Protein AF-A0A431KMW8-F1 (afdb_monomer_lite)

Sequence (217 aa):
MAKVVATHPELAEALDPKALLKQTRTVRDAATDSTGEGGEAQAKKLSEMFVSAREGLVKYQDQLTRSLVAMLNQRIQTVQRRLWTGVAVTLAGLGVAGYLFYGFAMSMGGALRAVGQRIDEVAEGNLTQQFKPRGKDELANILVRTADMRDSLVGTLSQVSRSADQVATVSEQLRQSTDDLAAPTEATSSQLQRTASSMEEMQACRMKECASLGPGP

Secondary structure (DSSP, 8-state):
-HHHHSS-THHHHTT-HHHHHHHHHHHHHHHSS--SS-HHHHHHHHHHHHHHHHHHHHHHHHHHHHHHHHHHHHHHHHHHHHHHHHHHHHHHHHHHHHHHHHHHHHHHHHHHHHHHHHHHHHHTT---SPP---SSSHHHHHHHHHHHHHHHHHHHHHHHHHHHHHHHHHHHHHHHHHHHHHHHHHHHHHHHHHHHHHHHHHHHHHHHHHHHTSPP-

Foldseek 3Di:
DVVVCVPDVVVVVVPPVVVVVVLVVVVVVLVVPPDDDDPPVVVVVVVVSVVVVVVVVVVVVVVVVVVVVVVVVVVVVVVVVVVVVVVVVVVVVVVVVVVVVVVVCVVVVVLVVVLVVVVVCVVVVNLVDAQDQDDDDPSSVVSVVVNVVSVVVVVVVVVVVVVVVVVVVVVVVVVVVVVVVVVVVVVVVVVVVVVVVVVVVVVVVVVVVVVVPPDDD

Structure (mmCIF, N/CA/C/O backbone):
data_AF-A0A431KMW8-F1
#
_entry.id   AF-A0A431KMW8-F1
#
loop_
_atom_site.group_PDB
_atom_site.id
_atom_site.type_symbol
_atom_site.label_atom_id
_atom_site.label_alt_id
_atom_site.label_comp_id
_atom_site.label_asym_id
_atom_site.label_entity_id
_atom_site.label_seq_id
_atom_site.pdbx_PDB_ins_code
_atom_site.Cartn_x
_atom_site.Cartn_y
_atom_site.Cartn_z
_atom_site.occupancy
_atom_site.B_iso_or_equiv
_atom_site.auth_seq_id
_atom_site.auth_comp_id
_atom_site.auth_asym_id
_atom_site.auth_atom_id
_atom_site.pdbx_PDB_model_num
ATOM 1 N N . MET A 1 1 ? 33.442 -13.057 -40.602 1.00 40.62 1 MET A N 1
ATOM 2 C CA . MET A 1 1 ? 33.843 -13.120 -42.025 1.00 40.62 1 MET A CA 1
ATOM 3 C C . MET A 1 1 ? 32.843 -13.914 -42.872 1.00 40.62 1 MET A C 1
ATOM 5 O O . MET A 1 1 ? 32.245 -13.320 -43.753 1.00 40.62 1 MET A O 1
ATOM 9 N N . ALA A 1 2 ? 32.553 -15.188 -42.569 1.00 40.97 2 ALA A N 1
ATOM 10 C CA . ALA A 1 2 ? 31.658 -16.033 -43.386 1.00 40.97 2 ALA A CA 1
ATOM 11 C C . ALA A 1 2 ? 30.198 -15.538 -43.520 1.00 40.97 2 ALA A C 1
ATOM 13 O O . ALA A 1 2 ? 29.579 -15.703 -44.563 1.00 40.97 2 ALA A O 1
ATOM 14 N N . LYS A 1 3 ? 29.647 -14.875 -42.493 1.00 46.69 3 LYS A N 1
ATOM 15 C CA . LYS A 1 3 ? 28.250 -14.394 -42.504 1.00 46.69 3 LYS A CA 1
ATOM 16 C C . LYS A 1 3 ? 28.041 -13.065 -43.252 1.00 46.69 3 LYS A C 1
ATOM 18 O O . LYS A 1 3 ? 26.904 -12.682 -43.472 1.00 46.69 3 LYS A O 1
ATOM 23 N N . VAL A 1 4 ? 29.128 -12.373 -43.614 1.00 46.50 4 VAL A N 1
ATOM 24 C CA . VAL A 1 4 ? 29.114 -11.047 -44.271 1.00 46.50 4 VAL A CA 1
ATOM 25 C C . VAL A 1 4 ? 29.194 -11.176 -45.798 1.00 46.50 4 VAL A C 1
ATOM 27 O O . VAL A 1 4 ? 28.580 -10.386 -46.504 1.00 46.50 4 VAL A O 1
ATOM 30 N N . VAL A 1 5 ? 29.866 -12.218 -46.305 1.00 50.72 5 VAL A N 1
ATOM 31 C CA . VAL A 1 5 ? 29.918 -12.558 -47.743 1.00 50.72 5 VAL A CA 1
ATOM 32 C C . VAL A 1 5 ? 28.578 -13.118 -48.243 1.00 50.72 5 VAL A C 1
ATOM 34 O O . VAL A 1 5 ? 28.207 -12.913 -49.390 1.00 50.72 5 VAL A O 1
ATOM 37 N N . ALA A 1 6 ? 27.806 -13.769 -47.368 1.00 52.53 6 ALA A N 1
ATOM 38 C CA . ALA A 1 6 ? 26.522 -14.375 -47.725 1.00 52.53 6 ALA A CA 1
ATOM 39 C C . ALA A 1 6 ? 25.376 -13.363 -47.933 1.00 52.53 6 ALA A C 1
ATOM 41 O O . ALA A 1 6 ? 24.372 -13.703 -48.550 1.00 52.53 6 ALA A O 1
ATOM 42 N N . THR A 1 7 ? 25.491 -12.139 -47.406 1.00 53.03 7 THR A N 1
ATOM 43 C CA . THR A 1 7 ? 24.404 -11.141 -47.424 1.00 53.03 7 THR A CA 1
ATOM 44 C C . THR A 1 7 ? 24.530 -10.082 -48.520 1.00 53.03 7 THR A C 1
ATOM 46 O O . THR A 1 7 ? 23.575 -9.344 -48.739 1.00 53.03 7 THR A O 1
ATOM 49 N N . HIS A 1 8 ? 25.667 -10.001 -49.221 1.00 46.66 8 HIS A N 1
ATOM 50 C CA . HIS A 1 8 ? 25.905 -9.009 -50.275 1.00 46.66 8 HIS A CA 1
ATOM 51 C C . HIS A 1 8 ? 26.691 -9.631 -51.447 1.00 46.66 8 HIS A C 1
ATOM 53 O O . HIS A 1 8 ? 27.921 -9.675 -51.387 1.00 46.66 8 HIS A O 1
ATOM 59 N N . PRO A 1 9 ? 26.018 -10.101 -52.515 1.00 51.66 9 PRO A N 1
ATOM 60 C CA . PRO A 1 9 ? 26.680 -10.722 -53.668 1.00 51.66 9 PRO A CA 1
ATOM 61 C C . PRO A 1 9 ? 27.602 -9.760 -54.443 1.00 51.66 9 PRO A C 1
ATOM 63 O O . PRO A 1 9 ? 28.571 -10.214 -55.041 1.00 51.66 9 PRO A O 1
ATOM 66 N N . GLU A 1 10 ? 27.396 -8.440 -54.347 1.00 47.06 10 GLU A N 1
ATOM 67 C CA . GLU A 1 10 ? 28.291 -7.431 -54.948 1.00 47.06 10 GLU A CA 1
ATOM 68 C C . GLU A 1 10 ? 29.708 -7.427 -54.344 1.00 47.06 10 GLU A C 1
ATOM 70 O O . GLU A 1 10 ? 30.683 -7.125 -55.029 1.00 47.06 10 GLU A O 1
ATOM 75 N N . LEU A 1 11 ? 29.853 -7.807 -53.069 1.00 46.62 11 LEU A N 1
ATOM 76 C CA . LEU A 1 11 ? 31.158 -7.897 -52.404 1.00 46.62 11 LEU A CA 1
ATOM 77 C C . LEU A 1 11 ? 31.896 -9.203 -52.728 1.00 46.62 11 LEU A C 1
ATOM 79 O O . LEU A 1 11 ? 33.099 -9.280 -52.500 1.00 46.62 11 LEU A O 1
ATOM 83 N N . ALA A 1 12 ? 31.205 -10.219 -53.255 1.00 51.25 12 ALA A N 1
ATOM 84 C CA . ALA A 1 12 ? 31.824 -11.462 -53.714 1.00 51.25 12 ALA A CA 1
ATOM 85 C C . ALA A 1 12 ? 32.419 -11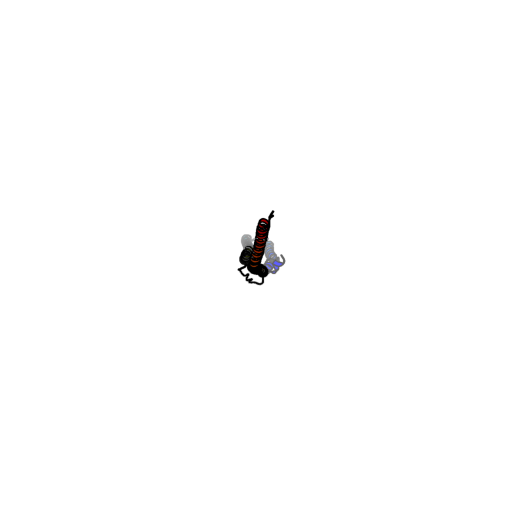.316 -55.126 1.00 51.25 12 ALA A C 1
ATOM 87 O O . ALA A 1 12 ? 33.457 -11.906 -55.412 1.00 51.25 12 ALA A O 1
ATOM 88 N N . GLU A 1 13 ? 31.802 -10.492 -55.977 1.00 47.09 13 GLU A N 1
ATOM 89 C CA . GLU A 1 13 ? 32.264 -10.213 -57.344 1.00 47.09 13 GLU A CA 1
ATOM 90 C C . GLU A 1 13 ? 33.447 -9.229 -57.371 1.00 47.09 13 GLU A C 1
ATOM 92 O O . GLU A 1 13 ? 34.417 -9.425 -58.102 1.00 47.09 13 GLU A O 1
ATOM 97 N N . ALA A 1 14 ? 33.439 -8.225 -56.490 1.00 46.72 14 ALA A N 1
ATOM 98 C CA . ALA A 1 14 ? 34.545 -7.276 -56.336 1.00 46.72 14 ALA A CA 1
ATOM 99 C C . ALA A 1 14 ? 35.801 -7.880 -55.662 1.00 46.72 14 ALA A C 1
ATOM 101 O O . ALA A 1 14 ? 36.883 -7.292 -55.715 1.00 46.72 14 ALA A O 1
ATOM 102 N N . LEU A 1 15 ? 35.672 -9.063 -55.046 1.00 50.66 15 LEU A N 1
ATOM 103 C CA . LEU A 1 15 ? 36.770 -9.852 -54.478 1.00 50.66 15 LEU A CA 1
ATOM 104 C C . LEU A 1 15 ? 37.276 -10.956 -55.429 1.00 50.66 15 LEU A C 1
ATOM 106 O O . LEU A 1 15 ? 37.970 -11.862 -54.970 1.00 50.66 15 LEU A O 1
ATOM 110 N N . ASP A 1 16 ? 36.959 -10.926 -56.730 1.00 50.59 16 ASP A N 1
ATOM 111 C CA . ASP A 1 16 ? 37.483 -11.928 -57.666 1.00 50.59 16 ASP A CA 1
ATOM 112 C C . ASP A 1 16 ? 38.954 -11.613 -58.047 1.00 50.59 16 ASP A C 1
ATOM 114 O O . ASP A 1 16 ? 39.221 -10.638 -58.765 1.00 50.59 16 ASP A O 1
ATOM 118 N N . PRO A 1 17 ? 39.946 -12.433 -57.628 1.00 49.81 17 PRO A N 1
ATOM 119 C CA . PRO A 1 17 ? 41.360 -12.250 -57.978 1.00 49.81 17 PRO A CA 1
ATOM 120 C C . PRO A 1 17 ? 41.628 -12.255 -59.496 1.00 49.81 17 PRO A C 1
ATOM 122 O O . PRO A 1 17 ? 42.711 -11.867 -59.938 1.00 49.81 17 PRO A O 1
ATOM 125 N N . LYS A 1 18 ? 40.651 -12.649 -60.323 1.00 52.09 18 LYS A N 1
ATOM 126 C CA . LYS A 1 18 ? 40.753 -12.651 -61.788 1.00 52.09 18 LYS A CA 1
ATOM 127 C C . LYS A 1 18 ? 40.682 -11.261 -62.426 1.00 52.09 18 LYS A C 1
ATOM 129 O O . LYS A 1 18 ? 41.303 -11.066 -63.472 1.00 52.09 18 LYS A O 1
ATOM 134 N N . ALA A 1 19 ? 39.990 -10.292 -61.821 1.00 53.16 19 ALA A N 1
ATOM 135 C CA . ALA A 1 19 ? 39.889 -8.935 -62.374 1.00 53.16 19 ALA A CA 1
ATOM 136 C C . ALA A 1 19 ? 41.233 -8.187 -62.280 1.00 53.16 19 ALA A C 1
ATOM 138 O O . ALA A 1 19 ? 41.688 -7.581 -63.254 1.00 53.16 19 ALA A O 1
ATOM 139 N N . LEU A 1 20 ? 41.932 -8.348 -61.150 1.00 47.28 20 LEU A N 1
ATOM 140 C CA . LEU A 1 20 ? 43.274 -7.800 -60.925 1.00 47.28 20 LEU A CA 1
ATOM 141 C C . LEU A 1 20 ? 44.332 -8.440 -61.835 1.00 47.28 20 LEU A C 1
ATOM 143 O O . LEU A 1 20 ? 45.232 -7.752 -62.322 1.00 47.28 20 LEU A O 1
ATOM 147 N N . LEU A 1 21 ? 44.200 -9.739 -62.126 1.00 51.03 21 LEU A N 1
ATOM 148 C CA . LEU A 1 21 ? 45.096 -10.454 -63.042 1.00 51.03 21 LEU A CA 1
ATOM 149 C C . LEU A 1 21 ? 44.893 -10.062 -64.514 1.00 51.03 21 LEU A C 1
ATOM 151 O O . LEU A 1 21 ? 45.845 -10.113 -65.293 1.00 51.03 21 LEU A O 1
ATOM 155 N N . LYS A 1 22 ? 43.687 -9.630 -64.908 1.00 56.44 22 LYS A N 1
ATOM 156 C CA . LYS A 1 22 ? 43.414 -9.150 -66.274 1.00 56.44 22 LYS A CA 1
ATOM 157 C C . LYS A 1 22 ? 44.077 -7.796 -66.539 1.00 56.44 22 LYS A C 1
ATOM 159 O O . LYS A 1 22 ? 44.662 -7.605 -67.600 1.00 56.44 22 LYS A O 1
ATOM 164 N N . GLN A 1 23 ? 44.046 -6.901 -65.551 1.00 53.69 23 GLN A N 1
ATOM 165 C CA . GLN A 1 23 ? 44.628 -5.559 -65.650 1.00 53.69 23 GLN A CA 1
ATOM 166 C C . GLN A 1 23 ? 46.165 -5.559 -65.526 1.00 53.69 23 GLN A C 1
ATOM 168 O O . GLN A 1 23 ? 46.830 -4.713 -66.111 1.00 53.69 23 GLN A O 1
ATOM 173 N N . THR A 1 24 ? 46.754 -6.538 -64.828 1.00 52.41 24 THR A N 1
ATOM 174 C CA . THR A 1 24 ? 48.222 -6.716 -64.765 1.00 52.41 24 THR A CA 1
ATOM 175 C C . THR A 1 24 ? 48.809 -7.481 -65.955 1.00 52.41 24 THR A C 1
ATOM 177 O O . THR A 1 24 ? 50.019 -7.403 -66.176 1.00 52.41 24 THR A O 1
ATOM 180 N N . ARG A 1 25 ? 47.995 -8.204 -66.741 1.00 57.78 25 ARG A N 1
ATOM 181 C CA . ARG A 1 25 ? 48.439 -8.851 -67.991 1.00 57.78 25 ARG A CA 1
ATOM 182 C C . ARG A 1 25 ? 48.630 -7.841 -69.117 1.00 57.78 25 ARG A C 1
ATOM 184 O O . ARG A 1 25 ? 49.694 -7.806 -69.712 1.00 57.78 25 ARG A O 1
ATOM 191 N N . THR A 1 26 ? 47.670 -6.943 -69.320 1.00 55.00 26 THR A N 1
ATOM 192 C CA . THR A 1 26 ? 47.744 -5.917 -70.376 1.00 55.00 26 THR A CA 1
ATOM 193 C C . THR A 1 26 ? 48.902 -4.936 -70.186 1.00 55.00 26 THR A C 1
ATOM 195 O O . THR A 1 26 ? 49.509 -4.510 -71.163 1.00 55.00 26 THR A O 1
ATOM 198 N N . VAL A 1 27 ? 49.260 -4.618 -68.938 1.00 53.81 27 VAL A N 1
ATOM 199 C CA . VAL A 1 27 ? 50.429 -3.776 -68.618 1.00 53.81 27 VAL A CA 1
ATOM 200 C C . VAL A 1 27 ? 51.751 -4.515 -68.864 1.00 53.81 27 VAL A C 1
ATOM 202 O O . VAL A 1 27 ? 52.734 -3.900 -69.263 1.00 53.81 27 VAL A O 1
ATOM 205 N N . ARG A 1 28 ? 51.781 -5.839 -68.666 1.00 54.16 28 ARG A N 1
ATOM 206 C CA . ARG A 1 28 ? 52.961 -6.680 -68.916 1.00 54.16 28 ARG A CA 1
ATOM 207 C C . ARG A 1 28 ? 53.200 -6.894 -70.405 1.00 54.16 28 ARG A C 1
ATOM 209 O O . ARG A 1 28 ? 54.331 -6.738 -70.851 1.00 54.16 28 ARG A O 1
ATOM 216 N N . ASP A 1 29 ? 52.139 -7.177 -71.153 1.00 54.16 29 ASP A N 1
ATOM 217 C CA . ASP A 1 29 ? 52.204 -7.428 -72.595 1.00 54.16 29 ASP A CA 1
ATOM 218 C C . ASP A 1 29 ? 52.601 -6.149 -73.361 1.00 54.16 29 ASP A C 1
ATOM 220 O O . ASP A 1 29 ? 53.353 -6.211 -74.326 1.00 54.16 29 ASP A O 1
ATOM 224 N N . ALA A 1 30 ? 52.210 -4.965 -72.868 1.00 52.66 30 ALA A N 1
ATOM 225 C CA . ALA A 1 30 ? 52.673 -3.678 -73.400 1.00 52.66 30 ALA A CA 1
ATOM 226 C C . ALA A 1 30 ? 54.130 -3.333 -73.024 1.00 52.66 30 ALA A C 1
ATOM 228 O O . ALA A 1 30 ? 54.765 -2.535 -73.709 1.00 52.66 30 ALA A O 1
ATOM 229 N N . ALA A 1 31 ? 54.665 -3.919 -71.948 1.00 52.47 31 ALA A N 1
ATOM 230 C CA . ALA A 1 31 ? 56.046 -3.711 -71.508 1.00 52.47 31 ALA A CA 1
ATOM 231 C C . ALA A 1 31 ? 57.043 -4.696 -72.146 1.00 52.47 31 ALA A C 1
ATOM 233 O O . ALA A 1 31 ? 58.246 -4.483 -72.040 1.00 52.47 31 ALA A O 1
ATOM 234 N N . THR A 1 32 ? 56.572 -5.770 -72.798 1.00 50.59 32 THR A N 1
ATOM 235 C CA . THR A 1 32 ? 57.457 -6.763 -73.440 1.00 50.59 32 THR A CA 1
ATOM 236 C C . THR A 1 32 ? 57.751 -6.474 -74.917 1.00 50.59 32 THR A C 1
ATOM 238 O O . THR A 1 32 ? 58.636 -7.110 -75.475 1.00 50.59 32 THR A O 1
ATOM 241 N N . ASP A 1 33 ? 57.078 -5.492 -75.529 1.00 49.97 33 ASP A N 1
ATOM 242 C CA . ASP A 1 33 ? 57.264 -5.093 -76.940 1.00 49.97 33 ASP A CA 1
ATOM 243 C C . ASP A 1 33 ? 58.169 -3.848 -77.105 1.00 49.97 33 ASP A C 1
ATOM 245 O O . ASP A 1 33 ? 58.324 -3.283 -78.185 1.00 49.97 33 ASP A O 1
ATOM 249 N N . SER A 1 34 ? 58.789 -3.374 -76.017 1.00 49.94 34 SER A N 1
ATOM 250 C CA . SER A 1 34 ? 59.627 -2.171 -76.020 1.00 49.94 34 SER A CA 1
ATOM 251 C C . SER A 1 34 ? 61.066 -2.468 -76.452 1.00 49.94 34 SER A C 1
ATOM 253 O O . SER A 1 34 ? 62.005 -2.403 -75.655 1.00 49.94 34 SER A O 1
ATOM 255 N N . THR A 1 35 ? 61.269 -2.780 -77.728 1.00 49.41 35 THR A N 1
ATOM 256 C CA . THR A 1 35 ? 62.583 -2.643 -78.376 1.00 49.41 35 THR A CA 1
ATOM 257 C C . THR A 1 35 ? 62.396 -2.122 -79.803 1.00 49.41 35 THR A C 1
ATOM 259 O O . THR A 1 35 ? 62.557 -2.861 -80.765 1.00 49.41 35 THR A O 1
ATOM 262 N N . GLY A 1 36 ? 62.027 -0.843 -79.954 1.00 42.38 36 GLY A N 1
ATOM 263 C CA . GLY A 1 36 ? 62.016 -0.187 -81.269 1.00 42.38 36 GLY A CA 1
ATOM 264 C C . GLY A 1 36 ? 61.306 1.172 -81.328 1.00 42.38 36 GLY A C 1
ATOM 265 O O . GLY A 1 36 ? 60.105 1.256 -81.126 1.00 42.38 36 GLY A O 1
ATOM 266 N N . GLU A 1 37 ? 62.101 2.211 -81.590 1.00 45.53 37 GLU A N 1
ATOM 267 C CA . GLU A 1 37 ? 61.836 3.605 -82.006 1.00 45.53 37 GLU A CA 1
ATOM 268 C C . GLU A 1 37 ? 60.376 4.079 -82.243 1.00 45.53 37 GLU A C 1
ATOM 270 O O . GLU A 1 37 ? 59.738 3.743 -83.237 1.00 45.53 37 GLU A O 1
ATOM 275 N N . GLY A 1 38 ? 59.888 4.977 -81.365 1.00 46.34 38 GLY A N 1
ATOM 276 C CA . GLY A 1 38 ? 58.580 5.657 -81.490 1.00 46.34 38 GLY A CA 1
ATOM 277 C C . GLY A 1 38 ? 58.148 6.509 -80.275 1.00 46.34 38 GLY A C 1
ATOM 278 O O . GLY A 1 38 ? 56.964 6.572 -79.944 1.00 46.34 38 GLY A O 1
ATOM 279 N N . GLY A 1 39 ? 59.097 7.135 -79.564 1.00 52.31 39 GLY A N 1
ATOM 280 C CA . GLY A 1 39 ? 58.969 7.532 -78.149 1.00 52.31 39 GLY A CA 1
ATOM 281 C C . GLY A 1 39 ? 57.843 8.503 -77.744 1.00 52.31 39 GLY A C 1
ATOM 282 O O . GLY A 1 39 ? 57.266 8.321 -76.676 1.00 52.31 39 GLY A O 1
ATOM 283 N N . GLU A 1 40 ? 57.475 9.508 -78.547 1.00 56.00 40 GLU A N 1
ATOM 284 C CA . GLU A 1 40 ? 56.519 10.548 -78.102 1.00 56.00 40 GLU A CA 1
ATOM 285 C C . GLU A 1 40 ? 55.043 10.139 -78.242 1.00 56.00 40 GLU A C 1
ATOM 287 O O . GLU A 1 40 ? 54.239 10.358 -77.330 1.00 56.00 40 GLU A O 1
ATOM 292 N N . ALA A 1 41 ? 54.671 9.488 -79.350 1.00 58.91 41 ALA A N 1
ATOM 293 C CA . ALA A 1 41 ? 53.300 9.015 -79.565 1.00 58.91 41 ALA A CA 1
ATOM 294 C C . ALA A 1 41 ? 52.941 7.855 -78.616 1.00 58.91 41 ALA A C 1
ATOM 296 O O . ALA A 1 41 ? 51.804 7.740 -78.148 1.00 58.91 41 ALA A O 1
ATOM 297 N N . GLN A 1 42 ? 53.927 7.021 -78.280 1.00 58.44 42 GLN A N 1
ATOM 298 C CA . GLN A 1 42 ? 53.759 5.873 -77.392 1.00 58.44 42 GLN A CA 1
ATOM 299 C C . GLN A 1 42 ? 53.788 6.279 -75.912 1.00 58.44 42 GLN A C 1
ATOM 301 O O . GLN A 1 42 ? 52.987 5.756 -75.138 1.00 58.44 42 GLN A O 1
ATOM 306 N N . ALA A 1 43 ? 54.598 7.278 -75.529 1.00 60.94 43 ALA A N 1
ATOM 307 C CA . ALA A 1 43 ? 54.544 7.885 -74.195 1.00 60.94 43 ALA A CA 1
ATOM 308 C C . ALA A 1 43 ? 53.176 8.527 -73.906 1.00 60.94 43 ALA A C 1
ATOM 310 O O . ALA A 1 43 ? 52.669 8.416 -72.789 1.00 60.94 43 ALA A O 1
ATOM 311 N N . LYS A 1 44 ? 52.541 9.134 -74.918 1.00 69.06 44 LYS A N 1
ATOM 312 C CA . LYS A 1 44 ? 51.192 9.705 -74.803 1.00 69.06 44 LYS A CA 1
ATOM 313 C C . LYS A 1 44 ? 50.106 8.631 -74.648 1.00 69.06 44 LYS A C 1
ATOM 315 O O . LYS A 1 44 ? 49.268 8.727 -73.760 1.00 69.06 44 LYS A O 1
ATOM 320 N N . LYS A 1 45 ? 50.161 7.551 -75.435 1.00 74.88 45 LYS A N 1
ATOM 321 C CA . LYS A 1 45 ? 49.221 6.419 -75.305 1.00 74.88 45 LYS A CA 1
ATOM 322 C C . LYS A 1 45 ? 49.380 5.682 -73.970 1.00 74.88 45 LYS A C 1
ATOM 324 O O . LYS A 1 45 ? 48.398 5.270 -73.357 1.00 74.88 45 LYS A O 1
ATOM 329 N N . LEU A 1 46 ? 50.619 5.518 -73.509 1.00 68.31 46 LEU A N 1
ATOM 330 C CA . LEU A 1 46 ? 50.923 4.888 -72.229 1.00 68.31 46 LEU A CA 1
ATOM 331 C C . LEU A 1 46 ? 50.438 5.756 -71.055 1.00 68.31 46 LEU A C 1
ATOM 333 O O . LEU A 1 46 ? 49.829 5.225 -70.128 1.00 68.31 46 LEU A O 1
ATOM 337 N N . SER A 1 47 ? 50.626 7.080 -71.110 1.00 69.62 47 SER A N 1
ATOM 338 C CA . SER A 1 47 ? 50.119 7.992 -70.077 1.00 69.62 47 SER A CA 1
ATOM 339 C C . SER A 1 47 ? 48.585 8.044 -70.036 1.00 69.62 47 SER A C 1
ATOM 341 O O . SER A 1 47 ? 48.023 8.009 -68.944 1.00 69.62 47 SER A O 1
ATOM 343 N N . GLU A 1 48 ? 47.893 8.005 -71.179 1.00 76.38 48 GLU A N 1
ATOM 344 C CA . GLU A 1 48 ? 46.422 7.909 -71.251 1.00 76.38 48 GLU A CA 1
ATOM 345 C C . GLU A 1 48 ? 45.882 6.595 -70.645 1.00 76.38 48 GLU A C 1
ATOM 347 O O . GLU A 1 48 ? 44.881 6.594 -69.915 1.00 76.38 48 GLU A O 1
ATOM 352 N N . MET A 1 49 ? 46.572 5.468 -70.863 1.00 71.12 49 MET A N 1
ATOM 353 C CA . MET A 1 49 ? 46.237 4.191 -70.214 1.00 71.12 49 MET A CA 1
ATOM 354 C C . MET A 1 49 ? 46.472 4.229 -68.698 1.00 71.12 49 MET A C 1
ATOM 356 O O . MET A 1 49 ? 45.641 3.734 -67.937 1.00 71.12 49 MET A O 1
ATOM 360 N N . PHE A 1 50 ? 47.561 4.847 -68.233 1.00 73.75 50 PHE A N 1
ATOM 361 C CA . PHE A 1 50 ? 47.807 5.019 -66.798 1.00 73.75 50 PHE A CA 1
ATOM 362 C C . PHE A 1 50 ? 46.782 5.949 -66.135 1.00 73.75 50 PHE A C 1
ATOM 364 O O . PHE A 1 50 ? 46.343 5.667 -65.018 1.00 73.75 50 PHE A O 1
ATOM 371 N N . VAL A 1 51 ? 46.366 7.026 -66.808 1.00 80.25 51 VAL A N 1
ATOM 372 C CA . VAL A 1 51 ? 45.349 7.962 -66.299 1.00 80.25 51 VAL A CA 1
ATOM 373 C C . VAL A 1 51 ? 43.991 7.274 -66.176 1.00 80.25 51 VAL A C 1
ATOM 375 O O . VAL A 1 51 ? 43.400 7.297 -65.098 1.00 80.25 51 VAL A O 1
ATOM 378 N N . SER A 1 52 ? 43.530 6.578 -67.216 1.00 79.00 52 SER A N 1
ATOM 379 C CA . SER A 1 52 ? 42.252 5.848 -67.172 1.00 79.00 52 SER A CA 1
ATOM 380 C C . SER A 1 52 ? 42.258 4.693 -66.158 1.00 79.00 52 SER A C 1
ATOM 382 O O . SER A 1 52 ? 41.275 4.494 -65.440 1.00 79.00 52 SER A O 1
ATOM 384 N N . ALA A 1 53 ? 43.380 3.976 -66.012 1.00 76.50 53 ALA A N 1
ATOM 385 C CA . ALA A 1 53 ? 43.547 2.956 -64.975 1.00 76.50 53 ALA A CA 1
ATOM 386 C C . ALA A 1 53 ? 43.512 3.550 -63.552 1.00 76.50 53 ALA A C 1
ATOM 388 O O . ALA A 1 53 ? 42.877 2.982 -62.660 1.00 76.50 53 ALA A O 1
ATOM 389 N N . ARG A 1 54 ? 44.152 4.709 -63.335 1.00 73.31 54 ARG A N 1
ATOM 390 C CA . ARG A 1 54 ? 44.132 5.430 -62.053 1.00 73.31 54 ARG A CA 1
ATOM 391 C C . ARG A 1 54 ? 42.737 5.953 -61.720 1.00 73.31 54 ARG A C 1
ATOM 393 O O . ARG A 1 54 ? 42.303 5.816 -60.580 1.00 73.31 54 ARG A O 1
ATOM 400 N N . GLU A 1 55 ? 42.021 6.514 -62.688 1.00 80.38 55 GLU A N 1
ATOM 401 C CA . GLU A 1 55 ? 40.638 6.965 -62.498 1.00 80.38 55 GLU A CA 1
ATOM 402 C C . GLU A 1 55 ? 39.700 5.812 -62.129 1.00 80.38 55 GLU A C 1
ATOM 404 O O . GLU A 1 55 ? 38.847 5.976 -61.255 1.00 80.38 55 GLU A O 1
ATOM 409 N N . GLY A 1 56 ? 39.880 4.634 -62.738 1.00 76.06 56 GLY A N 1
ATOM 410 C CA . GLY A 1 56 ? 39.149 3.420 -62.366 1.00 76.06 56 GLY A CA 1
ATOM 411 C C . GLY A 1 56 ? 39.386 3.014 -60.907 1.00 76.06 56 GLY A C 1
ATOM 412 O O . GLY A 1 56 ? 38.429 2.764 -60.175 1.00 76.06 56 GLY A O 1
ATOM 413 N N . LEU A 1 57 ? 40.647 3.030 -60.457 1.00 77.31 57 LEU A N 1
ATOM 414 C CA . LEU A 1 57 ? 41.018 2.737 -59.065 1.00 77.31 57 LEU A CA 1
ATOM 415 C C . LEU A 1 57 ? 40.455 3.764 -58.072 1.00 77.31 57 LEU A C 1
ATOM 417 O O . LEU A 1 57 ? 39.953 3.378 -57.018 1.00 77.31 57 LEU A O 1
ATOM 421 N N . VAL A 1 58 ? 40.482 5.056 -58.412 1.00 82.12 58 VAL A N 1
ATOM 422 C CA . VAL A 1 58 ? 39.918 6.124 -57.567 1.00 82.12 58 VAL A CA 1
ATOM 423 C C . VAL A 1 58 ? 38.399 5.988 -57.451 1.00 82.12 58 VAL A C 1
ATOM 425 O O . VAL A 1 58 ? 37.869 6.071 -56.344 1.00 82.12 58 VAL A O 1
ATOM 428 N N . LYS A 1 59 ? 37.691 5.719 -58.557 1.00 78.44 59 LYS A N 1
ATOM 429 C CA . LYS A 1 59 ? 36.237 5.476 -58.538 1.00 78.44 59 LYS A CA 1
ATOM 430 C C . LYS A 1 59 ? 35.879 4.250 -57.694 1.00 78.44 59 LYS A C 1
ATOM 432 O O . LYS A 1 59 ? 34.937 4.313 -56.910 1.00 78.44 59 LYS A O 1
ATOM 437 N N . TYR A 1 60 ? 36.653 3.170 -57.806 1.00 74.75 60 TYR A N 1
ATOM 438 C CA . TYR A 1 60 ? 36.469 1.958 -57.004 1.00 74.75 60 TYR A CA 1
ATOM 439 C C . TYR A 1 60 ? 36.677 2.218 -55.502 1.00 74.75 60 TYR A C 1
ATOM 441 O O . TYR A 1 60 ? 35.861 1.815 -54.672 1.00 74.75 60 TYR A O 1
ATOM 449 N N . GLN A 1 61 ? 37.730 2.957 -55.145 1.00 75.12 61 GLN A N 1
ATOM 450 C CA . GLN A 1 61 ? 38.019 3.329 -53.760 1.00 75.12 61 GLN A CA 1
ATOM 451 C C . GLN A 1 61 ? 36.952 4.271 -53.173 1.00 75.12 61 GLN A C 1
ATOM 453 O O . GLN A 1 61 ? 36.556 4.105 -52.015 1.00 75.12 61 GLN A O 1
ATOM 458 N N . ASP A 1 62 ? 36.439 5.217 -53.966 1.00 83.31 62 ASP A N 1
ATOM 459 C CA . ASP A 1 62 ? 35.349 6.113 -53.561 1.00 83.31 62 ASP A CA 1
ATOM 460 C C . ASP A 1 62 ? 34.032 5.340 -53.367 1.00 83.31 62 ASP A C 1
ATOM 462 O O . ASP A 1 62 ? 33.349 5.513 -52.359 1.00 83.31 62 ASP A O 1
ATOM 466 N N . GLN A 1 63 ? 33.703 4.400 -54.260 1.00 83.81 63 GLN A N 1
ATOM 467 C CA . GLN A 1 63 ? 32.500 3.568 -54.148 1.00 83.81 63 GLN A CA 1
ATOM 468 C C . GLN A 1 63 ? 32.527 2.666 -52.903 1.00 83.81 63 GLN A C 1
ATOM 470 O O . GLN A 1 63 ? 31.533 2.595 -52.172 1.00 83.81 63 GLN A O 1
ATOM 475 N N . LEU A 1 64 ? 33.674 2.047 -52.596 1.00 80.38 64 LEU A N 1
ATOM 476 C CA . LEU A 1 64 ? 33.859 1.299 -51.350 1.00 80.38 64 LEU A CA 1
ATOM 477 C C . LEU A 1 64 ? 33.661 2.210 -50.136 1.00 80.38 64 LEU A C 1
ATOM 479 O O . LEU A 1 64 ? 32.859 1.894 -49.257 1.00 80.38 64 LEU A O 1
ATOM 483 N N . THR A 1 65 ? 34.309 3.374 -50.120 1.00 78.81 65 THR A N 1
ATOM 484 C CA . THR A 1 65 ? 34.214 4.324 -49.002 1.00 78.81 65 THR A CA 1
ATOM 485 C C . THR A 1 65 ? 32.771 4.784 -48.781 1.00 78.81 65 THR A C 1
ATOM 487 O O . THR A 1 65 ? 32.276 4.744 -47.653 1.00 78.81 65 THR A O 1
ATOM 490 N N . ARG A 1 66 ? 32.046 5.128 -49.853 1.00 83.75 66 ARG A N 1
ATOM 491 C CA . ARG A 1 66 ? 30.630 5.519 -49.784 1.00 83.75 66 ARG A CA 1
ATOM 492 C C . ARG A 1 66 ? 29.740 4.396 -49.256 1.00 83.75 66 ARG A C 1
ATOM 494 O O . ARG A 1 66 ? 28.885 4.659 -48.412 1.00 83.75 66 ARG A O 1
ATOM 501 N N . SER A 1 67 ? 29.949 3.155 -49.699 1.00 82.38 67 SER A N 1
ATOM 502 C CA . SER A 1 67 ? 29.161 2.004 -49.231 1.00 82.38 67 SER A CA 1
ATOM 503 C C . SER A 1 67 ? 29.390 1.703 -47.741 1.00 82.38 67 SER A C 1
ATOM 505 O O . SER A 1 67 ? 28.428 1.494 -47.000 1.00 82.38 67 SER A O 1
ATOM 507 N N . LEU A 1 68 ? 30.641 1.771 -47.264 1.00 82.38 68 LEU A N 1
ATOM 508 C CA . LEU A 1 68 ? 30.989 1.623 -45.848 1.00 82.38 68 LEU A CA 1
ATOM 509 C C . LEU A 1 68 ? 30.350 2.719 -44.988 1.00 82.38 68 LEU A C 1
ATOM 511 O O . LEU A 1 68 ? 29.737 2.414 -43.964 1.00 82.38 68 LEU A O 1
ATOM 515 N N . VAL A 1 69 ? 30.441 3.981 -45.417 1.00 85.56 69 VAL A N 1
ATOM 516 C CA . VAL A 1 69 ? 29.841 5.120 -44.701 1.00 85.56 69 VAL A CA 1
ATOM 517 C C . VAL A 1 69 ? 28.314 5.006 -44.655 1.00 85.56 69 VAL A C 1
ATOM 519 O O . VAL A 1 69 ? 27.718 5.216 -43.596 1.00 85.56 69 VAL A O 1
ATOM 522 N N . ALA A 1 70 ? 27.668 4.610 -45.756 1.00 84.94 70 ALA A N 1
ATOM 523 C CA . ALA A 1 70 ? 26.221 4.397 -45.799 1.00 84.94 70 ALA A CA 1
ATOM 524 C C . ALA A 1 70 ? 25.774 3.281 -44.836 1.00 84.94 70 ALA A C 1
ATOM 526 O O . ALA A 1 70 ? 24.836 3.471 -44.059 1.00 84.94 70 ALA A O 1
ATOM 527 N N . MET A 1 71 ? 26.486 2.148 -44.817 1.00 80.12 71 MET A N 1
ATOM 528 C CA . MET A 1 71 ? 26.200 1.033 -43.907 1.00 80.12 71 MET A CA 1
ATOM 529 C C . MET A 1 71 ? 26.414 1.402 -42.432 1.00 80.12 71 MET A C 1
ATOM 531 O O . MET A 1 71 ? 25.614 1.012 -41.577 1.00 80.12 71 MET A O 1
ATOM 535 N N . LEU A 1 72 ? 27.468 2.161 -42.114 1.00 85.38 72 LEU A N 1
ATOM 536 C CA . LEU A 1 72 ? 27.719 2.649 -40.756 1.00 85.38 72 LEU A CA 1
ATOM 537 C C . LEU A 1 72 ? 26.594 3.576 -40.289 1.00 85.38 72 LEU A C 1
ATOM 539 O O . LEU A 1 72 ? 26.041 3.356 -39.212 1.00 85.38 72 LEU A O 1
ATOM 543 N N . ASN A 1 73 ? 26.186 4.538 -41.120 1.00 87.25 73 ASN A N 1
ATOM 544 C CA . ASN A 1 73 ? 25.076 5.439 -40.804 1.00 87.25 73 ASN A CA 1
ATOM 545 C C . ASN A 1 73 ? 23.760 4.681 -40.588 1.00 87.25 73 ASN A C 1
ATOM 547 O O . ASN A 1 73 ? 23.032 4.963 -39.635 1.00 87.25 73 ASN A O 1
ATOM 551 N N . GLN A 1 74 ? 23.478 3.664 -41.404 1.00 85.50 74 GLN A N 1
ATOM 552 C CA . GLN A 1 74 ? 22.277 2.842 -41.252 1.00 85.50 74 GLN A CA 1
ATOM 553 C C . GLN A 1 74 ? 22.294 2.025 -39.946 1.00 85.50 74 GLN A C 1
ATOM 555 O O . GLN A 1 74 ? 21.270 1.910 -39.262 1.00 85.50 74 GLN A O 1
ATOM 560 N N . ARG A 1 75 ? 23.459 1.494 -39.540 1.00 84.75 75 ARG A N 1
ATOM 561 C CA . ARG A 1 75 ? 23.611 0.815 -38.242 1.00 84.75 75 ARG A CA 1
ATOM 562 C C . ARG A 1 75 ? 23.487 1.780 -37.071 1.00 84.75 75 ARG A C 1
ATOM 564 O O . ARG A 1 75 ? 22.803 1.435 -36.111 1.00 84.75 75 ARG A O 1
ATOM 571 N N . ILE A 1 76 ? 24.080 2.971 -37.157 1.00 88.00 76 ILE A N 1
ATOM 572 C CA . ILE A 1 76 ? 23.971 4.004 -36.118 1.00 88.00 76 ILE A CA 1
ATOM 573 C C . ILE A 1 76 ? 22.503 4.374 -35.911 1.00 88.00 76 ILE A C 1
ATOM 575 O O . ILE A 1 76 ? 22.029 4.318 -34.781 1.00 88.00 76 ILE A O 1
ATOM 579 N N . GLN A 1 77 ? 21.748 4.632 -36.982 1.00 86.44 77 GLN A N 1
ATOM 580 C CA . GLN A 1 77 ? 20.319 4.941 -36.877 1.00 86.44 77 GLN A CA 1
ATOM 581 C C . GLN A 1 77 ? 19.506 3.782 -36.289 1.00 86.44 77 GLN A C 1
ATOM 583 O O . GLN A 1 77 ? 18.629 4.002 -35.456 1.00 86.44 77 GLN A O 1
ATOM 588 N N . THR A 1 78 ? 19.808 2.539 -36.674 1.00 85.94 78 THR A N 1
ATOM 589 C CA . THR A 1 78 ? 19.098 1.360 -36.151 1.00 85.94 78 THR A CA 1
ATOM 590 C C . THR A 1 78 ? 19.387 1.145 -34.662 1.00 85.94 78 THR A C 1
ATOM 592 O O . THR A 1 78 ? 18.466 0.894 -33.883 1.00 85.94 78 THR A O 1
ATOM 595 N N . VAL A 1 79 ? 20.650 1.280 -34.245 1.00 87.00 79 VAL A N 1
ATOM 596 C CA . VAL A 1 79 ? 21.064 1.175 -32.837 1.00 87.00 79 VAL A CA 1
ATOM 597 C C . VAL A 1 79 ? 20.473 2.319 -32.021 1.00 87.00 79 VAL A C 1
ATOM 599 O O . VAL A 1 79 ? 19.882 2.072 -30.974 1.00 87.00 79 VAL A O 1
ATOM 602 N N . GLN A 1 80 ? 20.557 3.552 -32.517 1.00 91.81 80 GLN A N 1
ATOM 603 C CA . GLN A 1 80 ? 20.020 4.731 -31.848 1.00 91.81 80 GLN A CA 1
ATOM 604 C C . GLN A 1 80 ? 18.501 4.628 -31.686 1.00 91.81 80 GLN A C 1
ATOM 606 O O . GLN A 1 80 ? 17.994 4.837 -30.587 1.00 91.81 80 GLN A O 1
ATOM 611 N N . ARG A 1 81 ? 17.767 4.218 -32.731 1.00 90.12 81 ARG A N 1
ATOM 612 C CA . ARG A 1 81 ? 16.316 3.996 -32.650 1.00 90.12 81 ARG A CA 1
ATOM 613 C C . ARG A 1 81 ? 15.975 2.908 -31.636 1.00 90.12 81 ARG A C 1
ATOM 615 O O . ARG A 1 81 ? 15.073 3.111 -30.833 1.00 90.12 81 ARG A O 1
ATOM 622 N N . ARG A 1 82 ? 16.730 1.803 -31.614 1.00 93.00 82 ARG A N 1
ATOM 623 C CA . ARG A 1 82 ? 16.546 0.716 -30.640 1.00 93.00 82 ARG A CA 1
ATOM 624 C C . ARG A 1 82 ? 16.795 1.175 -29.200 1.00 93.00 82 ARG A C 1
ATOM 626 O O . ARG A 1 82 ? 16.013 0.824 -28.318 1.00 93.00 82 ARG A O 1
ATOM 633 N N . LEU A 1 83 ? 17.840 1.971 -28.961 1.00 93.94 83 LEU A N 1
ATOM 634 C CA . LEU A 1 83 ? 18.134 2.543 -27.645 1.00 93.94 83 LEU A CA 1
ATOM 635 C C . LEU A 1 83 ? 17.022 3.491 -27.189 1.00 93.94 83 LEU A C 1
ATOM 637 O O . LEU A 1 83 ? 16.515 3.323 -26.084 1.00 93.94 83 LEU A O 1
ATOM 641 N N . TRP A 1 84 ? 16.576 4.413 -28.047 1.00 94.38 84 TRP A N 1
ATOM 642 C CA . TRP A 1 84 ? 15.477 5.328 -27.717 1.00 94.38 84 TRP A CA 1
ATOM 643 C C . TRP A 1 84 ? 14.166 4.598 -27.445 1.00 94.38 84 TRP A C 1
ATOM 645 O O . TRP A 1 84 ? 13.490 4.920 -26.472 1.00 94.38 84 TRP A O 1
ATOM 655 N N . THR A 1 85 ? 13.822 3.578 -28.239 1.00 94.81 85 THR A N 1
ATOM 656 C CA . THR A 1 85 ? 12.642 2.751 -27.949 1.00 94.81 85 THR A CA 1
ATOM 657 C C . THR A 1 85 ? 12.791 1.995 -26.631 1.00 94.81 85 THR A C 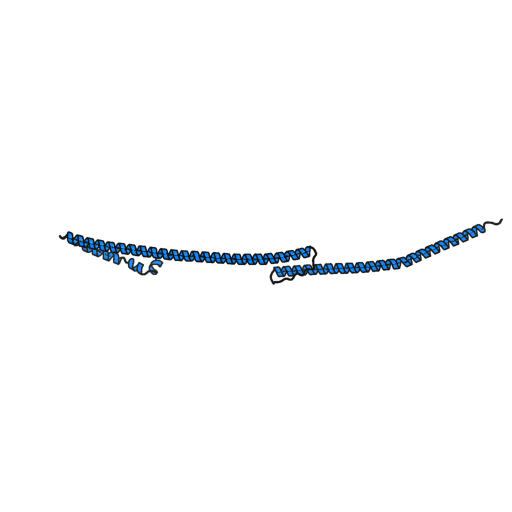1
ATOM 659 O O . THR A 1 85 ? 11.832 1.916 -25.874 1.00 94.81 85 THR A O 1
ATOM 662 N N . GLY A 1 86 ? 13.989 1.488 -26.317 1.00 94.38 86 GLY A N 1
ATOM 663 C CA . GLY A 1 86 ? 14.255 0.805 -25.050 1.00 94.38 86 GLY A CA 1
ATOM 664 C C . GLY A 1 86 ? 14.104 1.736 -23.848 1.00 94.38 86 GLY A C 1
ATOM 665 O O . GLY A 1 86 ? 13.410 1.400 -22.896 1.00 94.38 86 GLY A O 1
ATOM 666 N N . VAL A 1 87 ? 14.686 2.935 -23.916 1.00 96.81 87 VAL A N 1
ATOM 667 C CA . VAL A 1 87 ? 14.556 3.963 -22.871 1.00 96.81 87 VAL A CA 1
ATOM 668 C C . VAL A 1 87 ? 13.099 4.394 -22.703 1.00 96.81 87 VAL A C 1
ATOM 670 O O . VAL A 1 87 ? 12.621 4.462 -21.574 1.00 96.81 87 VAL A O 1
ATOM 673 N N . ALA A 1 88 ? 12.375 4.629 -23.801 1.00 96.50 88 ALA A N 1
ATOM 674 C CA . ALA A 1 88 ? 10.967 5.017 -23.754 1.00 96.50 88 ALA A CA 1
ATOM 675 C C . ALA A 1 88 ? 10.089 3.940 -23.097 1.00 96.50 88 ALA A C 1
ATOM 677 O O . ALA A 1 88 ? 9.264 4.265 -22.247 1.00 96.50 88 ALA A O 1
ATOM 678 N N . VAL A 1 89 ? 10.295 2.661 -23.436 1.00 97.12 89 VAL A N 1
ATOM 679 C CA . VAL A 1 89 ? 9.566 1.536 -22.824 1.00 97.12 89 VAL A CA 1
ATOM 680 C C . VAL A 1 89 ? 9.886 1.418 -21.336 1.00 97.12 89 VAL A C 1
ATOM 682 O O . VAL A 1 89 ? 8.972 1.274 -20.529 1.00 97.12 89 VAL A O 1
ATOM 685 N N . THR A 1 90 ? 11.160 1.524 -20.957 1.00 96.38 90 THR A N 1
ATOM 686 C CA . THR A 1 90 ? 11.575 1.475 -19.550 1.00 96.38 90 THR A CA 1
ATOM 687 C C . THR A 1 90 ? 10.959 2.623 -18.752 1.00 96.38 90 THR A C 1
ATOM 689 O O . THR A 1 90 ? 10.360 2.382 -17.708 1.00 96.38 90 THR A O 1
ATOM 692 N N . LEU A 1 91 ? 11.027 3.858 -19.258 1.00 97.31 91 LEU A N 1
ATOM 693 C CA . LEU A 1 91 ? 10.416 5.024 -18.612 1.00 97.31 91 LEU A CA 1
ATOM 694 C C . LEU A 1 91 ? 8.896 4.892 -18.496 1.00 97.31 91 LEU A C 1
ATOM 696 O O . LEU A 1 91 ? 8.344 5.188 -17.438 1.00 97.31 91 LEU A O 1
ATOM 700 N N . ALA A 1 92 ? 8.221 4.412 -19.542 1.00 97.19 92 ALA A N 1
ATOM 701 C CA . ALA A 1 92 ? 6.787 4.148 -19.492 1.00 97.19 92 ALA A CA 1
ATOM 702 C C . ALA A 1 92 ? 6.451 3.082 -18.436 1.00 97.19 92 ALA A C 1
ATOM 704 O O . ALA A 1 92 ? 5.529 3.272 -17.646 1.00 97.19 92 ALA A O 1
ATOM 705 N N . GLY A 1 93 ? 7.233 2.000 -18.367 1.00 97.31 93 GLY A N 1
ATOM 706 C CA . GLY A 1 93 ? 7.078 0.953 -17.357 1.00 97.31 93 GLY A CA 1
ATOM 707 C C . GLY A 1 93 ? 7.258 1.474 -15.930 1.00 97.31 93 GLY A C 1
ATOM 708 O O . GLY A 1 93 ? 6.422 1.202 -15.071 1.00 97.31 93 GLY A O 1
ATOM 709 N N . LEU A 1 94 ? 8.293 2.283 -15.686 1.00 97.38 94 LEU A N 1
ATOM 710 C CA . LEU A 1 94 ? 8.514 2.959 -14.402 1.00 97.38 94 LEU A CA 1
ATOM 711 C C . LEU A 1 94 ? 7.374 3.923 -14.053 1.00 97.38 94 LEU A C 1
ATOM 713 O O . LEU A 1 94 ? 6.945 3.959 -12.903 1.00 97.38 94 LEU A O 1
ATOM 717 N N . GLY A 1 95 ? 6.854 4.667 -15.031 1.00 97.19 95 GLY A N 1
ATOM 718 C CA . GLY A 1 95 ? 5.715 5.563 -14.839 1.00 97.19 95 GLY A CA 1
ATOM 719 C C . GLY A 1 95 ? 4.449 4.815 -14.423 1.00 97.19 95 GLY A C 1
ATOM 720 O O . GLY A 1 95 ? 3.797 5.198 -13.453 1.00 97.19 95 GLY A O 1
ATOM 721 N N . VAL A 1 96 ? 4.133 3.706 -15.098 1.00 97.06 96 VAL A N 1
ATOM 722 C CA . VAL A 1 96 ? 2.986 2.852 -14.750 1.00 97.06 96 VAL A CA 1
ATOM 723 C C . VAL A 1 96 ? 3.180 2.205 -13.379 1.00 97.06 96 VAL A C 1
ATOM 725 O O . VAL A 1 96 ? 2.264 2.231 -12.560 1.00 97.06 96 VAL A O 1
ATOM 728 N N . ALA A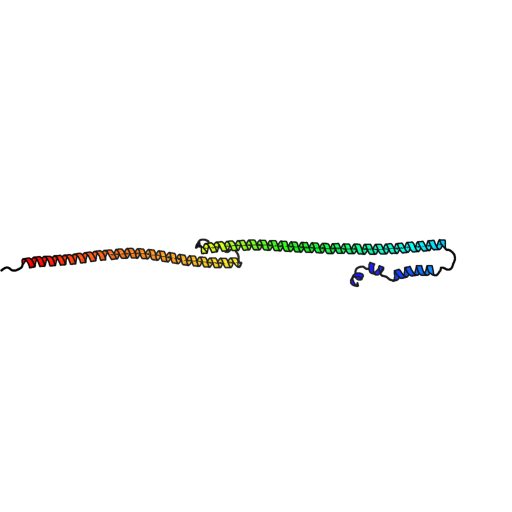 1 97 ? 4.370 1.670 -13.093 1.00 96.62 97 ALA A N 1
ATOM 729 C CA . ALA A 1 97 ? 4.676 1.078 -11.795 1.00 96.62 97 ALA A CA 1
ATOM 730 C C . ALA A 1 97 ? 4.553 2.109 -10.661 1.00 96.62 97 ALA A C 1
ATOM 732 O O . ALA A 1 97 ? 3.924 1.829 -9.643 1.00 96.62 97 ALA A O 1
ATOM 733 N N . GLY A 1 98 ? 5.086 3.318 -10.859 1.00 96.75 98 GLY A N 1
ATOM 734 C CA . GLY A 1 98 ? 4.966 4.425 -9.912 1.00 96.75 98 GLY A CA 1
ATOM 735 C C . GLY A 1 98 ? 3.518 4.868 -9.704 1.00 96.75 98 GLY A C 1
ATOM 736 O O . GLY A 1 98 ? 3.100 5.064 -8.566 1.00 96.75 98 GLY A O 1
ATOM 737 N N . TYR A 1 99 ? 2.729 4.960 -10.778 1.00 96.38 99 TYR A N 1
ATOM 738 C CA . TYR A 1 99 ? 1.305 5.295 -10.708 1.00 96.38 99 TYR A CA 1
ATOM 739 C C . TYR A 1 99 ? 0.507 4.255 -9.909 1.00 96.38 99 TYR A C 1
ATOM 741 O O . TYR A 1 99 ? -0.242 4.614 -8.999 1.00 96.38 99 TYR A O 1
ATOM 749 N N . LEU A 1 100 ? 0.706 2.966 -10.201 1.00 94.81 100 LEU A N 1
ATOM 750 C CA . LEU A 1 100 ? 0.053 1.872 -9.480 1.00 94.81 100 LEU A CA 1
ATOM 751 C C . LEU A 1 100 ? 0.483 1.827 -8.012 1.00 94.81 100 LEU A C 1
ATOM 753 O O . LEU A 1 100 ? -0.364 1.676 -7.135 1.00 94.81 100 LEU A O 1
ATOM 757 N N . PHE A 1 101 ? 1.776 2.008 -7.735 1.00 95.00 101 PHE A N 1
ATOM 758 C CA . PHE A 1 101 ? 2.299 2.046 -6.372 1.00 95.00 101 PHE A CA 1
ATOM 759 C C . PHE A 1 101 ? 1.713 3.214 -5.575 1.00 95.00 101 PHE A C 1
ATOM 761 O O . PHE A 1 101 ? 1.289 3.028 -4.437 1.00 95.00 101 PHE A O 1
ATOM 768 N N . TYR A 1 102 ? 1.627 4.401 -6.177 1.00 95.00 102 TYR A N 1
ATOM 769 C CA . TYR A 1 102 ? 1.031 5.571 -5.540 1.00 95.00 102 TYR A CA 1
ATOM 770 C C . TYR A 1 102 ? -0.465 5.373 -5.260 1.00 95.00 102 TYR A C 1
ATOM 772 O O . TYR A 1 102 ? -0.924 5.635 -4.148 1.00 95.00 102 TYR A O 1
ATOM 780 N N . GLY A 1 103 ? -1.220 4.848 -6.233 1.00 90.38 103 GLY A N 1
ATOM 781 C CA . GLY A 1 103 ? -2.639 4.529 -6.057 1.00 90.38 103 GLY A CA 1
ATOM 782 C C . GLY A 1 103 ? -2.873 3.488 -4.960 1.00 90.38 103 GLY A C 1
ATOM 783 O O . GLY A 1 103 ? -3.735 3.673 -4.099 1.00 90.38 103 GLY A O 1
ATOM 784 N N . PHE A 1 104 ? -2.055 2.433 -4.936 1.00 89.00 104 PHE A N 1
ATOM 785 C CA . PHE A 1 104 ? -2.100 1.404 -3.902 1.00 89.00 104 PHE A CA 1
ATOM 786 C C . PHE A 1 104 ? -1.766 1.973 -2.518 1.00 89.00 104 PHE A C 1
ATOM 788 O O . PHE A 1 104 ? -2.530 1.775 -1.576 1.00 89.00 104 PHE A O 1
ATOM 795 N N . ALA A 1 105 ? -0.678 2.738 -2.394 1.00 88.56 105 ALA A N 1
ATOM 796 C CA . ALA A 1 105 ? -0.262 3.347 -1.134 1.00 88.56 105 ALA A CA 1
ATOM 797 C C . ALA A 1 105 ? -1.322 4.311 -0.577 1.00 88.56 105 ALA A C 1
ATOM 799 O O . ALA A 1 105 ? -1.592 4.303 0.625 1.00 88.56 105 ALA A O 1
ATOM 800 N N . MET A 1 106 ? -1.960 5.107 -1.441 1.00 88.19 106 MET A N 1
ATOM 801 C CA . MET A 1 106 ? -3.007 6.038 -1.021 1.00 88.19 106 MET A CA 1
ATOM 802 C C . MET A 1 106 ? -4.280 5.304 -0.580 1.00 88.19 106 MET A C 1
ATOM 804 O O . MET A 1 106 ? -4.845 5.622 0.467 1.00 88.19 106 MET A O 1
ATOM 808 N N . SER A 1 107 ? -4.706 4.287 -1.334 1.00 82.69 107 SER A N 1
ATOM 809 C CA . SER A 1 107 ? -5.873 3.469 -0.986 1.00 82.69 107 SER A CA 1
ATOM 810 C C . SER A 1 107 ? -5.662 2.721 0.334 1.00 82.69 107 SER A C 1
ATOM 812 O O . SER A 1 107 ? -6.507 2.775 1.228 1.00 82.69 107 SER A O 1
ATOM 814 N N . MET A 1 108 ? -4.509 2.067 0.483 1.00 83.44 108 MET A N 1
ATOM 815 C CA . MET A 1 108 ? -4.152 1.295 1.672 1.00 83.44 108 MET A CA 1
ATOM 816 C C . MET A 1 108 ? -4.009 2.207 2.899 1.00 83.44 108 MET A C 1
ATOM 818 O O . MET A 1 108 ? -4.599 1.948 3.944 1.00 83.44 108 MET A O 1
ATOM 822 N N . GLY A 1 109 ? -3.287 3.326 2.767 1.00 83.44 109 GLY A N 1
ATOM 823 C CA . GLY A 1 109 ? -3.086 4.280 3.859 1.00 83.44 109 GLY A CA 1
ATOM 824 C C . GLY A 1 109 ? -4.382 4.949 4.329 1.00 83.44 109 GLY A C 1
ATOM 825 O O . GLY A 1 109 ? -4.560 5.167 5.528 1.00 83.44 109 GLY A O 1
ATOM 826 N N . GLY A 1 110 ? -5.304 5.242 3.405 1.00 82.38 110 GLY A N 1
ATOM 827 C CA . GLY A 1 110 ? -6.632 5.760 3.736 1.00 82.38 110 GLY A CA 1
ATOM 828 C C . GLY A 1 110 ? -7.475 4.747 4.512 1.00 82.38 110 GLY A C 1
ATOM 829 O O . GLY A 1 110 ? -8.043 5.090 5.550 1.00 82.38 110 GLY A O 1
ATOM 830 N N . ALA A 1 111 ? -7.502 3.493 4.051 1.00 79.56 111 ALA A N 1
ATOM 831 C CA . ALA A 1 111 ? -8.222 2.417 4.724 1.00 79.56 111 ALA A CA 1
ATOM 832 C C . ALA A 1 111 ? -7.683 2.176 6.143 1.00 79.56 111 ALA A C 1
ATOM 834 O O . ALA A 1 111 ? -8.460 2.193 7.094 1.00 79.56 111 ALA A O 1
ATOM 835 N N . LEU A 1 112 ? -6.362 2.041 6.316 1.00 83.56 112 LEU A N 1
ATOM 836 C CA . LEU A 1 112 ? -5.760 1.791 7.632 1.00 83.56 112 LEU A CA 1
ATOM 837 C C . LEU A 1 112 ? -6.033 2.918 8.635 1.00 83.56 112 LEU A C 1
ATOM 839 O O . LEU A 1 112 ? -6.337 2.629 9.789 1.00 83.56 112 LEU A O 1
ATOM 843 N N . ARG A 1 113 ? -5.972 4.192 8.219 1.00 85.62 113 ARG A N 1
ATOM 844 C CA . ARG A 1 113 ? -6.305 5.313 9.118 1.00 85.62 113 ARG A CA 1
ATOM 845 C C . ARG A 1 113 ? -7.758 5.280 9.570 1.00 85.62 113 ARG A C 1
ATOM 847 O O . ARG A 1 113 ? -8.021 5.513 10.743 1.00 85.62 113 ARG A O 1
ATOM 854 N N . ALA A 1 114 ? -8.683 4.979 8.659 1.00 81.12 114 ALA A N 1
ATOM 855 C CA . ALA A 1 114 ? -10.100 4.886 8.995 1.00 81.12 114 ALA A CA 1
ATOM 856 C C . ALA A 1 114 ? -10.384 3.743 9.984 1.00 81.12 114 ALA A C 1
ATOM 858 O O . ALA A 1 114 ? -11.254 3.875 10.841 1.00 81.12 114 ALA A O 1
ATOM 859 N N . VAL A 1 115 ? -9.650 2.629 9.882 1.00 83.38 115 VAL A N 1
ATOM 860 C CA . VAL A 1 115 ? -9.722 1.539 10.865 1.00 83.38 115 VAL A CA 1
ATOM 861 C C . VAL A 1 115 ? -9.127 1.967 12.205 1.00 83.38 115 VAL A C 1
ATOM 863 O O . VAL A 1 115 ? -9.777 1.773 13.227 1.00 83.38 115 VAL A O 1
ATOM 866 N N . GLY A 1 116 ? -7.939 2.580 12.196 1.00 85.94 116 GLY A N 1
ATOM 867 C CA . GLY A 1 116 ? -7.260 3.055 13.406 1.00 85.94 116 GLY A CA 1
ATOM 868 C C . GLY A 1 116 ? -8.132 3.998 14.230 1.00 85.94 116 GLY A C 1
ATOM 869 O O . GLY A 1 116 ? -8.387 3.715 15.392 1.00 85.94 116 GLY A O 1
ATOM 870 N N . GLN A 1 117 ? -8.713 5.022 13.596 1.00 85.88 117 GLN A N 1
ATOM 871 C CA . GLN A 1 117 ? -9.604 5.972 14.276 1.00 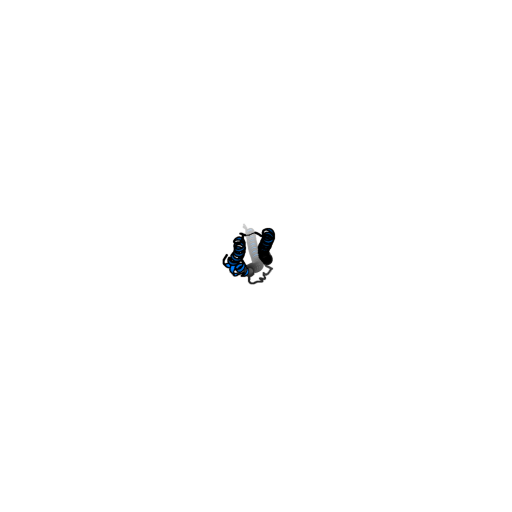85.88 117 GLN A CA 1
ATOM 872 C C . GLN A 1 117 ? -10.792 5.293 14.967 1.00 85.88 117 GLN A C 1
ATOM 874 O O . GLN A 1 117 ? -11.167 5.668 16.069 1.00 85.88 117 GLN A O 1
ATOM 879 N N . ARG A 1 118 ? -11.380 4.265 14.347 1.00 83.19 118 ARG A N 1
ATOM 880 C CA . ARG A 1 118 ? -12.501 3.536 14.956 1.00 83.19 118 ARG A CA 1
ATOM 881 C C . ARG A 1 118 ? -12.067 2.643 16.115 1.00 83.19 118 ARG A C 1
ATOM 883 O O . ARG A 1 118 ? -12.854 2.400 17.021 1.00 83.19 118 ARG A O 1
ATOM 890 N N . ILE A 1 119 ? -10.851 2.104 16.067 1.00 86.94 119 ILE A N 1
ATOM 891 C CA . ILE A 1 119 ? -10.285 1.349 17.189 1.00 86.94 119 ILE A CA 1
ATOM 892 C C . ILE A 1 119 ? -10.000 2.297 18.356 1.00 86.94 119 ILE A C 1
ATOM 894 O O . ILE A 1 119 ? -10.312 1.943 19.490 1.00 86.94 119 ILE A O 1
ATOM 898 N N . ASP A 1 120 ? -9.490 3.497 18.078 1.00 89.19 120 ASP A N 1
ATOM 899 C CA . ASP A 1 120 ? -9.268 4.529 19.092 1.00 89.19 120 ASP A CA 1
ATOM 900 C C . ASP A 1 120 ? -10.593 4.929 19.767 1.00 89.19 120 ASP A C 1
ATOM 902 O O . ASP A 1 120 ? -10.673 4.931 20.991 1.00 89.19 120 ASP A O 1
ATOM 906 N N . GLU A 1 121 ? -11.677 5.125 19.002 1.00 86.75 121 GLU A N 1
ATOM 907 C CA . GLU A 1 121 ? -13.020 5.374 19.561 1.00 86.75 121 GLU A CA 1
ATOM 908 C C . GLU A 1 121 ? -13.489 4.246 20.503 1.00 86.75 121 GLU A C 1
ATOM 910 O O . GLU A 1 121 ? -14.055 4.510 21.567 1.00 86.75 121 GLU A O 1
ATOM 915 N N . VAL A 1 122 ? -13.239 2.980 20.145 1.00 87.12 122 VAL A N 1
ATOM 916 C CA . VAL A 1 122 ? -13.553 1.825 21.006 1.00 87.12 122 VAL A CA 1
ATOM 917 C C . VAL A 1 122 ? -12.696 1.834 22.273 1.00 87.12 122 VAL A C 1
ATOM 919 O O . VAL A 1 122 ? -13.213 1.540 23.351 1.00 87.12 122 VAL A O 1
ATOM 922 N N . ALA A 1 123 ? -11.413 2.186 22.163 1.00 86.62 123 ALA A N 1
ATOM 923 C CA . ALA A 1 123 ? -10.505 2.302 23.303 1.00 86.62 123 ALA A CA 1
ATOM 924 C C . ALA A 1 123 ? -10.902 3.448 24.253 1.00 86.62 123 ALA A C 1
ATOM 926 O O . ALA A 1 123 ? -10.748 3.317 25.465 1.00 86.62 123 ALA A O 1
ATOM 927 N N . GLU A 1 124 ? -11.481 4.527 23.723 1.00 91.06 124 GLU A N 1
ATOM 928 C CA . GLU A 1 124 ? -12.064 5.636 24.490 1.00 91.06 124 GLU A CA 1
ATOM 929 C C . GLU A 1 124 ? -13.442 5.301 25.099 1.00 91.06 124 GLU A C 1
ATOM 931 O O . GLU A 1 124 ? -14.013 6.102 25.839 1.00 91.06 124 GLU A O 1
ATOM 936 N N . GLY A 1 125 ? -13.989 4.110 24.824 1.00 87.25 125 GLY A N 1
ATOM 937 C CA . GLY A 1 125 ? -15.275 3.650 25.356 1.00 87.25 125 GLY A CA 1
ATOM 938 C C . GLY A 1 125 ? -16.492 4.079 24.531 1.00 87.25 125 GLY A C 1
ATOM 939 O O . GLY A 1 125 ? -17.631 3.810 24.924 1.00 87.25 125 GLY A O 1
ATOM 940 N N . ASN A 1 126 ? -16.292 4.697 23.366 1.00 87.19 126 ASN A N 1
ATOM 941 C CA . ASN A 1 126 ? -17.372 5.031 22.449 1.00 87.19 126 ASN A CA 1
ATOM 942 C C . ASN A 1 126 ? -17.728 3.829 21.557 1.00 87.19 126 ASN A C 1
ATOM 944 O O . ASN A 1 126 ? -17.206 3.644 20.461 1.00 87.19 126 ASN A O 1
ATOM 948 N N . LEU A 1 127 ? -18.678 3.012 22.017 1.00 87.75 127 LEU A N 1
ATOM 949 C CA . LEU A 1 127 ? -19.136 1.811 21.302 1.00 87.75 127 LEU A CA 1
ATOM 950 C C . LEU A 1 127 ? -20.357 2.058 20.395 1.00 87.75 127 LEU A C 1
ATOM 952 O O . LEU A 1 127 ? -20.939 1.099 19.877 1.00 87.75 127 LEU A O 1
ATOM 956 N N . THR A 1 128 ? -20.778 3.315 20.210 1.00 83.75 128 THR A N 1
ATOM 957 C CA . THR A 1 128 ? -22.008 3.652 19.464 1.00 83.75 128 THR A CA 1
ATOM 958 C C . THR A 1 128 ? -21.860 3.488 17.950 1.00 83.75 128 THR A C 1
ATOM 960 O O . THR A 1 128 ? -22.839 3.208 17.256 1.00 83.75 128 THR A O 1
ATOM 963 N N . GLN A 1 129 ? -20.637 3.609 17.429 1.00 78.25 129 GLN A N 1
ATOM 964 C CA . GLN A 1 129 ? -20.343 3.490 16.005 1.00 78.25 129 GLN A CA 1
ATOM 965 C C . GLN A 1 129 ? -20.240 2.023 15.568 1.00 78.25 129 GLN A C 1
ATOM 967 O O . GLN A 1 129 ? -19.497 1.224 16.136 1.00 78.25 129 GLN A O 1
ATOM 972 N N . GLN A 1 130 ? -20.963 1.664 14.504 1.00 76.38 130 GLN A N 1
ATOM 973 C CA . GLN A 1 130 ? -20.877 0.330 13.903 1.00 76.38 130 GLN A CA 1
ATOM 974 C C . GLN A 1 130 ? -19.777 0.269 12.843 1.00 76.38 130 GLN A C 1
ATOM 976 O O . GLN A 1 130 ? -19.712 1.108 11.934 1.00 76.38 130 GLN A O 1
ATOM 981 N N . PHE A 1 131 ? -18.953 -0.775 12.908 1.00 78.12 131 PHE A N 1
ATOM 982 C CA . PHE A 1 131 ? -18.020 -1.137 11.847 1.00 78.12 131 PHE A CA 1
ATOM 983 C C . PHE A 1 131 ? -18.802 -1.710 10.660 1.00 78.12 131 PHE A C 1
ATOM 985 O O . PHE A 1 131 ? -19.498 -2.712 10.789 1.00 78.12 131 PHE A O 1
ATOM 992 N N . LYS A 1 132 ? -18.698 -1.074 9.488 1.00 75.81 132 LYS A N 1
ATOM 993 C CA . LYS A 1 132 ? -19.256 -1.594 8.229 1.00 75.81 132 LYS A CA 1
ATOM 994 C C . LYS A 1 132 ? -18.109 -2.054 7.328 1.00 75.81 132 LYS A C 1
ATOM 996 O O . LYS A 1 132 ? -17.637 -1.246 6.524 1.00 75.81 132 LYS A O 1
ATOM 1001 N N . PRO A 1 133 ? -17.631 -3.303 7.462 1.00 72.81 133 PRO A N 1
ATOM 1002 C CA . PRO A 1 133 ? -16.617 -3.841 6.566 1.00 72.81 133 PRO A CA 1
ATOM 1003 C C . PRO A 1 133 ? -17.136 -3.840 5.129 1.00 72.81 133 PRO A C 1
ATOM 1005 O O . PRO A 1 133 ? -18.177 -4.414 4.814 1.00 72.81 133 PRO A O 1
ATOM 1008 N N . ARG A 1 134 ? -16.407 -3.154 4.249 1.00 72.75 134 ARG A N 1
ATOM 1009 C CA . ARG A 1 134 ? -16.587 -3.217 2.799 1.00 72.75 134 ARG A CA 1
ATOM 1010 C C . ARG A 1 134 ? -15.341 -3.856 2.214 1.00 72.75 134 ARG A C 1
ATOM 1012 O O . ARG A 1 134 ? -14.257 -3.319 2.390 1.00 72.75 134 ARG A O 1
ATOM 1019 N N . GLY A 1 135 ? -15.515 -4.966 1.508 1.00 77.06 135 GLY A N 1
ATOM 1020 C CA . GLY A 1 135 ? -14.414 -5.705 0.896 1.00 77.06 135 GLY A CA 1
ATOM 1021 C C . GLY A 1 135 ? -14.427 -7.180 1.278 1.00 77.06 135 GLY A C 1
ATOM 1022 O O . GLY A 1 135 ? -15.277 -7.634 2.042 1.00 77.06 135 GLY A O 1
ATOM 1023 N N . LYS A 1 136 ? -13.496 -7.928 0.690 1.00 79.25 136 LYS A N 1
ATOM 1024 C CA . LYS A 1 136 ? -13.234 -9.347 0.979 1.00 79.25 136 LYS A CA 1
ATOM 1025 C C . LYS A 1 136 ? -11.735 -9.603 1.194 1.00 79.25 136 LYS A C 1
ATOM 1027 O O . LYS A 1 136 ? -11.276 -10.724 1.015 1.00 79.25 136 LYS A O 1
ATOM 1032 N N . ASP A 1 137 ? -10.987 -8.548 1.495 1.00 84.31 137 ASP A N 1
ATOM 1033 C CA . ASP A 1 137 ? -9.549 -8.586 1.736 1.00 84.31 137 ASP A CA 1
ATOM 1034 C C . ASP A 1 137 ? -9.237 -8.843 3.219 1.00 84.31 137 ASP A C 1
ATOM 1036 O O . ASP A 1 137 ? -10.120 -8.943 4.081 1.00 84.31 137 ASP A O 1
ATOM 1040 N N . GLU A 1 138 ? -7.949 -8.965 3.525 1.00 82.94 138 GLU A N 1
ATOM 1041 C CA . GLU A 1 138 ? -7.439 -9.177 4.875 1.00 82.94 138 GLU A CA 1
ATOM 1042 C C . GLU A 1 138 ? -7.839 -8.033 5.819 1.00 82.94 138 GLU A C 1
ATOM 1044 O O . GLU A 1 138 ? -8.110 -8.273 6.996 1.00 82.94 138 GLU A O 1
ATOM 1049 N N . LEU A 1 139 ? -7.946 -6.802 5.306 1.00 81.75 139 LEU A N 1
ATOM 1050 C CA . LEU A 1 139 ? -8.382 -5.640 6.081 1.00 81.75 139 LEU A CA 1
ATOM 1051 C C . LEU A 1 139 ? -9.858 -5.733 6.469 1.00 81.75 139 LEU A C 1
ATOM 1053 O O . LEU A 1 139 ? -10.199 -5.473 7.623 1.00 81.75 139 LEU A O 1
ATOM 1057 N N . ALA A 1 140 ? -10.728 -6.151 5.549 1.00 85.25 140 ALA A N 1
ATOM 1058 C CA . ALA A 1 140 ? -12.130 -6.407 5.851 1.00 85.25 140 ALA A CA 1
ATOM 1059 C C . ALA A 1 140 ? -12.274 -7.504 6.915 1.00 85.25 140 ALA A C 1
ATOM 1061 O O . ALA A 1 140 ? -13.080 -7.355 7.830 1.00 85.25 140 ALA A O 1
ATOM 1062 N N . ASN A 1 141 ? -11.462 -8.563 6.851 1.00 87.69 141 ASN A N 1
ATOM 1063 C CA . ASN A 1 141 ? -11.459 -9.633 7.853 1.00 87.69 141 ASN A CA 1
ATOM 1064 C C . ASN A 1 141 ? -11.023 -9.133 9.244 1.00 87.69 141 ASN A C 1
ATOM 1066 O O . ASN A 1 141 ? -11.654 -9.470 10.246 1.00 87.69 141 ASN A O 1
ATOM 1070 N N . ILE A 1 142 ? -9.987 -8.291 9.324 1.00 87.44 142 ILE A N 1
ATOM 1071 C CA . ILE A 1 142 ? -9.593 -7.648 10.588 1.00 87.44 142 ILE A CA 1
ATOM 1072 C C . ILE A 1 142 ? -10.747 -6.796 11.125 1.00 87.44 142 ILE A C 1
ATOM 1074 O O . ILE A 1 142 ? -11.091 -6.908 12.298 1.00 87.44 142 ILE A O 1
ATOM 1078 N N . LEU A 1 143 ? -11.397 -6.010 10.264 1.00 86.25 143 LEU A N 1
ATOM 1079 C CA . LEU A 1 143 ? -12.496 -5.139 10.671 1.00 86.25 143 LEU A CA 1
ATOM 1080 C C . LEU A 1 143 ? -13.718 -5.913 11.185 1.00 86.25 143 LEU A C 1
ATOM 1082 O O . LEU A 1 143 ? -14.367 -5.460 12.124 1.00 86.25 143 LEU A O 1
ATOM 1086 N N . VAL A 1 144 ? -14.015 -7.078 10.598 1.00 89.25 144 VAL A N 1
ATOM 1087 C CA . VAL A 1 144 ? -15.047 -8.002 11.100 1.00 89.25 144 VAL A CA 1
ATOM 1088 C C . VAL A 1 144 ? -14.699 -8.462 12.515 1.00 89.25 144 VAL A C 1
ATOM 1090 O O . VAL A 1 144 ? -15.513 -8.322 13.418 1.00 89.25 144 VAL A O 1
ATOM 1093 N N . ARG A 1 145 ? -13.463 -8.916 12.747 1.00 88.88 145 ARG A N 1
ATOM 1094 C CA . ARG A 1 145 ? -13.022 -9.377 14.077 1.00 88.88 145 ARG A CA 1
ATOM 1095 C C . ARG A 1 145 ? -13.060 -8.264 15.124 1.00 88.88 145 ARG A C 1
ATOM 1097 O O . ARG A 1 145 ? -13.415 -8.503 16.275 1.00 88.88 145 ARG A O 1
ATOM 1104 N N . THR A 1 146 ? -12.709 -7.040 14.737 1.00 88.12 146 THR A N 1
ATOM 1105 C CA . THR A 1 146 ? -12.836 -5.865 15.608 1.00 88.12 146 THR A CA 1
ATOM 1106 C C . THR A 1 146 ? -14.302 -5.554 15.921 1.00 88.12 146 THR A C 1
ATOM 1108 O O . THR A 1 146 ? -14.613 -5.189 17.055 1.00 88.12 146 THR A O 1
ATOM 1111 N N . ALA A 1 147 ? -15.212 -5.734 14.957 1.00 88.69 147 ALA A N 1
ATOM 1112 C CA . ALA A 1 147 ? -16.647 -5.594 15.189 1.00 88.69 147 ALA A CA 1
ATOM 1113 C C . ALA A 1 147 ? -17.150 -6.623 16.215 1.00 88.69 147 ALA A C 1
ATOM 1115 O O . ALA A 1 147 ? -17.798 -6.238 17.183 1.00 88.69 147 ALA A O 1
ATOM 1116 N N . ASP A 1 148 ? -16.761 -7.893 16.080 1.00 90.38 148 ASP A N 1
ATOM 1117 C CA . ASP A 1 148 ? -17.134 -8.958 17.024 1.00 90.38 148 ASP A CA 1
ATOM 1118 C C . ASP A 1 148 ? -16.640 -8.666 18.458 1.00 90.38 148 ASP A C 1
ATOM 1120 O O . ASP A 1 148 ? -17.345 -8.903 19.447 1.00 90.38 148 ASP A O 1
ATOM 1124 N N . MET A 1 149 ? -15.432 -8.103 18.587 1.00 90.62 149 MET A N 1
ATOM 1125 C CA . MET A 1 149 ? -14.880 -7.666 19.873 1.00 90.62 149 MET A CA 1
ATOM 1126 C C . MET A 1 149 ? -15.718 -6.539 20.493 1.00 90.62 149 MET A C 1
ATOM 1128 O O . MET A 1 149 ? -16.060 -6.600 21.676 1.00 90.62 149 MET A O 1
ATOM 1132 N N . ARG A 1 150 ? -16.085 -5.527 19.695 1.00 91.19 150 ARG A N 1
ATOM 1133 C CA . ARG A 1 150 ? -16.960 -4.425 20.124 1.00 91.19 150 ARG A CA 1
ATOM 1134 C C . ARG A 1 150 ? -18.320 -4.950 20.586 1.00 91.19 150 ARG A C 1
ATOM 1136 O O . ARG A 1 150 ? -18.802 -4.543 21.638 1.00 91.19 150 ARG A O 1
ATOM 1143 N N . ASP A 1 151 ? -18.927 -5.861 19.832 1.00 91.50 151 ASP A N 1
ATOM 1144 C CA . ASP A 1 151 ? -20.235 -6.444 20.148 1.00 91.50 151 ASP A CA 1
ATOM 1145 C C . ASP A 1 151 ? -20.202 -7.195 21.486 1.00 91.50 151 ASP A C 1
ATOM 1147 O O . ASP A 1 151 ? -21.094 -7.033 22.322 1.00 91.50 151 ASP A O 1
ATOM 1151 N N . SER A 1 152 ? -19.121 -7.937 21.737 1.00 92.62 152 SER A N 1
ATOM 1152 C CA . SER A 1 152 ? -18.891 -8.635 23.009 1.00 92.62 152 SER A CA 1
ATOM 1153 C C . SER A 1 152 ? -18.729 -7.667 24.193 1.00 92.62 152 SER A C 1
ATOM 1155 O O . SER A 1 152 ? -19.264 -7.912 25.281 1.00 92.62 152 SER A O 1
ATOM 1157 N N . LEU A 1 153 ? -18.044 -6.536 23.984 1.00 92.19 153 LEU A N 1
ATOM 1158 C CA . LEU A 1 153 ? -17.913 -5.461 24.977 1.00 92.19 153 LEU A CA 1
ATOM 1159 C C . LEU A 1 153 ? -19.269 -4.818 25.294 1.00 92.19 153 LEU A C 1
ATOM 1161 O O . LEU A 1 153 ? -19.625 -4.690 26.466 1.00 92.19 153 LEU A O 1
ATOM 1165 N N . VAL A 1 154 ? -20.058 -4.478 24.269 1.00 93.12 154 VAL A N 1
ATOM 1166 C CA . VAL A 1 154 ? -21.417 -3.932 24.439 1.00 93.12 154 VAL A CA 1
ATOM 1167 C C . VAL A 1 154 ? -22.311 -4.917 25.191 1.00 93.12 154 VAL A C 1
ATOM 1169 O O . VAL A 1 154 ? -23.053 -4.508 26.085 1.00 93.12 154 VAL A O 1
ATOM 1172 N N . GLY A 1 155 ? -22.231 -6.211 24.869 1.00 94.38 155 GLY A N 1
ATOM 1173 C CA . GLY A 1 155 ? -22.976 -7.262 25.563 1.00 94.38 155 GLY A CA 1
ATOM 1174 C C . GLY A 1 155 ? -22.641 -7.325 27.053 1.00 94.38 155 GLY A C 1
ATOM 1175 O O . GLY A 1 155 ? -23.546 -7.303 27.892 1.00 94.38 155 GLY A O 1
ATOM 1176 N N . THR A 1 156 ? -21.348 -7.316 27.381 1.00 95.00 156 THR A N 1
ATOM 1177 C CA . THR A 1 156 ? -20.862 -7.314 28.770 1.00 95.00 156 THR A CA 1
ATOM 1178 C C . THR A 1 156 ? -21.325 -6.067 29.528 1.00 95.00 156 THR A C 1
ATOM 1180 O O . THR A 1 156 ? -21.902 -6.185 30.606 1.00 95.00 156 THR A O 1
ATOM 1183 N N . LEU A 1 157 ? -21.156 -4.872 28.951 1.00 93.75 157 LEU A N 1
ATOM 1184 C CA . LEU A 1 157 ? -21.612 -3.606 29.546 1.00 93.75 157 LEU A CA 1
ATOM 1185 C C . LEU A 1 157 ? -23.130 -3.573 29.756 1.00 93.75 157 LEU A C 1
ATOM 1187 O O . LEU A 1 157 ? -23.601 -3.148 30.808 1.00 93.75 157 LEU A O 1
ATOM 1191 N N . SER A 1 158 ? -23.902 -4.085 28.796 1.00 94.81 158 SER A N 1
ATOM 1192 C CA . SER A 1 158 ? -25.362 -4.186 28.912 1.00 94.81 158 SER A CA 1
ATOM 1193 C C . SER A 1 158 ? -25.774 -5.113 30.054 1.00 94.81 158 SER A C 1
ATOM 1195 O O . SER A 1 158 ? -26.749 -4.850 30.754 1.00 94.81 158 SER A O 1
ATOM 1197 N N . GLN A 1 159 ? -25.038 -6.206 30.262 1.00 95.94 159 GLN A N 1
ATOM 1198 C CA . GLN A 1 159 ? -25.280 -7.108 31.382 1.00 95.94 159 GLN A CA 1
ATOM 1199 C C . GLN A 1 159 ? -24.935 -6.454 32.721 1.00 95.94 159 GLN A C 1
ATOM 1201 O O . GLN A 1 159 ? -25.728 -6.564 33.651 1.00 95.94 159 GLN A O 1
ATOM 1206 N N . VAL A 1 160 ? -23.819 -5.726 32.804 1.00 96.19 160 VAL A N 1
ATOM 1207 C CA . VAL A 1 160 ? -23.449 -4.956 34.003 1.00 96.19 160 VAL A CA 1
ATOM 1208 C C . VAL A 1 160 ? -24.506 -3.897 34.326 1.00 96.19 160 VAL A C 1
ATOM 1210 O O . VAL A 1 160 ? -24.921 -3.808 35.478 1.00 96.19 160 VAL A O 1
ATOM 1213 N N . SER A 1 161 ? -25.001 -3.159 33.325 1.00 94.56 161 SER A N 1
ATOM 1214 C CA . SER A 1 161 ? -26.073 -2.169 33.507 1.00 94.56 161 SER A CA 1
ATOM 1215 C C . SER A 1 161 ? -27.345 -2.809 34.061 1.00 94.56 161 SER A C 1
ATOM 1217 O O . SER A 1 161 ? -27.875 -2.342 35.061 1.00 94.56 161 SER A O 1
ATOM 1219 N N . ARG A 1 162 ? -27.797 -3.926 33.474 1.00 95.81 162 ARG A N 1
ATOM 1220 C CA . ARG A 1 162 ? -28.985 -4.644 33.966 1.00 95.81 162 ARG A CA 1
ATOM 1221 C C . ARG A 1 162 ? -28.814 -5.143 35.399 1.00 95.81 162 ARG A C 1
ATOM 1223 O O . ARG A 1 162 ? -29.747 -5.051 36.189 1.00 95.81 162 ARG A O 1
ATOM 1230 N N . SER A 1 163 ? -27.636 -5.664 35.742 1.00 95.44 163 SER A N 1
ATOM 1231 C CA . SER A 1 163 ? -27.339 -6.080 37.114 1.00 95.44 163 SER A CA 1
ATOM 1232 C C . SER A 1 163 ? -27.356 -4.893 38.078 1.00 95.44 163 SER A C 1
ATOM 1234 O O . SER A 1 163 ? -27.875 -5.026 39.181 1.00 95.44 163 SER A O 1
ATOM 1236 N N . ALA A 1 164 ? -26.835 -3.731 37.673 1.00 95.81 164 ALA A N 1
ATOM 1237 C CA . ALA A 1 164 ? -26.876 -2.514 38.480 1.00 95.81 164 ALA A CA 1
ATOM 1238 C C . ALA A 1 164 ? -28.317 -2.023 38.710 1.00 95.81 164 ALA A C 1
ATOM 1240 O O . ALA A 1 164 ? -28.671 -1.718 39.847 1.00 95.81 164 ALA A O 1
ATOM 1241 N N . ASP A 1 165 ? -29.166 -2.037 37.677 1.00 95.69 165 ASP A N 1
ATOM 1242 C CA . ASP A 1 165 ? -30.591 -1.686 37.789 1.00 95.69 165 ASP A CA 1
ATOM 1243 C C . ASP A 1 165 ? -31.343 -2.647 38.723 1.00 95.69 165 ASP A C 1
ATOM 1245 O O . ASP A 1 165 ? -32.171 -2.238 39.544 1.00 95.69 165 ASP A O 1
ATOM 1249 N N . GLN A 1 166 ? -31.029 -3.943 38.637 1.00 95.38 166 GLN A N 1
ATOM 1250 C CA . GLN A 1 166 ? -31.608 -4.954 39.515 1.00 95.38 166 GLN A CA 1
ATOM 1251 C C . GLN A 1 166 ? -31.166 -4.751 40.968 1.00 95.38 166 GLN A C 1
ATOM 1253 O O . GLN A 1 166 ? -32.003 -4.806 41.865 1.00 95.38 166 GLN A O 1
ATOM 1258 N N . VAL A 1 167 ? -29.881 -4.471 41.209 1.00 95.12 167 VAL A N 1
ATOM 1259 C CA . VAL A 1 167 ? -29.368 -4.150 42.549 1.00 95.12 167 VAL A CA 1
ATOM 1260 C C . VAL A 1 167 ? -30.040 -2.893 43.094 1.00 95.12 167 VAL A C 1
ATOM 1262 O O . VAL A 1 167 ? -30.511 -2.927 44.224 1.00 95.12 167 VAL A O 1
ATOM 1265 N N . ALA A 1 168 ? -30.166 -1.827 42.300 1.00 95.00 168 ALA A N 1
ATOM 1266 C CA . ALA A 1 168 ? -30.853 -0.603 42.716 1.00 95.00 168 ALA A CA 1
ATOM 1267 C C . ALA A 1 168 ? -32.315 -0.873 43.113 1.00 95.00 168 ALA A C 1
ATOM 1269 O O . ALA A 1 168 ? -32.773 -0.412 44.158 1.00 95.00 168 ALA A O 1
ATOM 1270 N N . THR A 1 169 ? -33.024 -1.688 42.325 1.00 95.19 169 THR A N 1
ATOM 1271 C CA . THR A 1 169 ? -34.405 -2.100 42.622 1.00 95.19 169 THR A CA 1
ATOM 1272 C C . THR A 1 169 ? -34.490 -2.898 43.926 1.00 95.19 169 THR A C 1
ATOM 1274 O O . THR A 1 169 ? -35.345 -2.624 44.766 1.00 95.19 169 THR A O 1
ATOM 1277 N N . VAL A 1 170 ? -33.591 -3.868 44.123 1.00 94.56 170 VAL A N 1
ATOM 1278 C CA . VAL A 1 170 ? -33.534 -4.68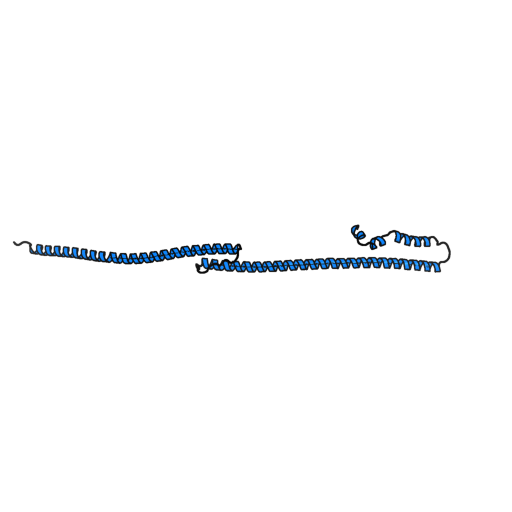7 45.346 1.00 94.56 170 VAL A CA 1
ATOM 1279 C C . VAL A 1 170 ? -33.166 -3.838 46.562 1.00 94.56 170 VAL A C 1
ATOM 1281 O O . VAL A 1 170 ? -33.728 -4.039 47.633 1.00 94.56 170 VAL A O 1
ATOM 1284 N N . SER A 1 171 ? -32.256 -2.874 46.418 1.00 94.56 171 SER A N 1
ATOM 1285 C CA . SER A 1 171 ? -31.892 -1.951 47.493 1.00 94.56 171 SER A CA 1
ATOM 1286 C C . SER A 1 171 ? -33.070 -1.076 47.921 1.00 94.56 171 SER A C 1
ATOM 1288 O O . SER A 1 171 ? -33.266 -0.896 49.121 1.00 94.56 171 SER A O 1
ATOM 1290 N N . GLU A 1 172 ? -33.888 -0.590 46.983 1.00 94.06 172 GLU A N 1
ATOM 1291 C CA . GLU A 1 172 ? -35.093 0.179 47.324 1.00 94.06 172 GLU A CA 1
ATOM 1292 C C . GLU A 1 172 ? -36.148 -0.696 48.016 1.00 94.06 172 GLU A C 1
ATOM 1294 O O . GLU A 1 172 ? -36.708 -0.300 49.038 1.00 94.06 172 GLU A O 1
ATOM 1299 N N . GLN A 1 173 ? -36.351 -1.928 47.537 1.00 94.19 173 GLN A N 1
ATOM 1300 C CA . GLN A 1 173 ? -37.220 -2.904 48.207 1.00 94.19 173 GLN A CA 1
ATOM 1301 C C . GLN A 1 173 ? -36.728 -3.243 49.620 1.00 94.19 173 GLN A C 1
ATOM 1303 O O . GLN A 1 173 ? -37.528 -3.344 50.548 1.00 94.19 173 GLN A O 1
ATOM 1308 N N . LEU A 1 174 ? -35.414 -3.398 49.805 1.00 92.75 174 LEU A N 1
ATOM 1309 C CA . LEU A 1 174 ? -34.815 -3.672 51.108 1.00 92.75 174 LEU A CA 1
ATOM 1310 C C . LEU A 1 174 ? -34.978 -2.486 52.062 1.00 92.75 174 LEU A C 1
ATOM 1312 O O . LEU A 1 174 ? -35.261 -2.697 53.240 1.00 92.75 174 LEU A O 1
ATOM 1316 N N . ARG A 1 175 ? -34.829 -1.252 51.567 1.00 92.81 175 ARG A N 1
ATOM 1317 C CA . ARG A 1 175 ? -35.069 -0.036 52.355 1.00 92.81 175 ARG A CA 1
ATOM 1318 C C . ARG A 1 175 ? -36.510 -0.002 52.855 1.00 92.81 175 ARG A C 1
ATOM 1320 O O . ARG A 1 175 ? -36.726 0.124 54.054 1.00 92.81 175 ARG A O 1
ATOM 1327 N N . GLN A 1 176 ? -37.469 -0.224 51.960 1.00 93.19 176 GLN A N 1
ATOM 1328 C CA . GLN A 1 176 ? -38.886 -0.277 52.311 1.00 93.19 176 GLN A CA 1
ATOM 1329 C C . GLN A 1 176 ? -39.189 -1.404 53.313 1.00 93.19 176 GLN A C 1
ATOM 1331 O O . GLN A 1 176 ? -39.840 -1.172 54.325 1.00 93.19 176 GLN A O 1
ATOM 1336 N N . SER A 1 177 ? -38.625 -2.599 53.103 1.00 90.00 177 SER A N 1
ATOM 1337 C CA . SER A 1 177 ? -38.747 -3.712 54.051 1.00 90.00 177 SER A CA 1
ATOM 1338 C C . SER A 1 177 ? -38.137 -3.392 55.417 1.00 90.00 177 SER A C 1
ATOM 1340 O O . SER A 1 177 ? -38.662 -3.843 56.432 1.00 90.00 177 SER A O 1
ATOM 1342 N N . THR A 1 178 ? -37.027 -2.655 55.456 1.00 91.12 178 THR A N 1
ATOM 1343 C CA . THR A 1 178 ? -36.374 -2.248 56.707 1.00 91.12 178 THR A CA 1
ATOM 1344 C C . THR A 1 178 ? -37.259 -1.276 57.482 1.00 91.12 178 THR A C 1
ATOM 1346 O O . THR A 1 178 ? -37.430 -1.459 58.686 1.00 91.12 178 THR A O 1
ATOM 1349 N N . ASP A 1 179 ? -37.874 -0.304 56.802 1.00 89.75 179 ASP A N 1
ATOM 1350 C CA . ASP A 1 179 ? -38.825 0.636 57.409 1.00 89.75 179 ASP A CA 1
ATOM 1351 C C . ASP A 1 179 ? -40.065 -0.107 57.957 1.00 89.75 179 ASP A C 1
ATOM 1353 O O . ASP A 1 179 ? -40.466 0.105 59.107 1.00 89.75 179 ASP A O 1
ATOM 1357 N N . ASP A 1 180 ? -40.612 -1.054 57.185 1.00 89.38 180 ASP A N 1
ATOM 1358 C CA . ASP A 1 180 ? -41.763 -1.878 57.582 1.00 89.38 180 ASP A CA 1
ATOM 1359 C C . ASP A 1 180 ? -41.468 -2.783 58.794 1.00 89.38 180 ASP A C 1
ATOM 1361 O O . ASP A 1 180 ? -42.363 -3.058 59.593 1.00 89.38 180 ASP A O 1
ATOM 1365 N N . LEU A 1 181 ? -40.223 -3.249 58.958 1.00 86.75 181 LEU A N 1
ATOM 1366 C CA . LEU A 1 181 ? -39.764 -4.032 60.117 1.00 86.75 181 LEU A CA 1
ATOM 1367 C C . LEU A 1 181 ? -39.450 -3.150 61.337 1.00 86.75 181 LEU A C 1
ATOM 1369 O O . LEU A 1 181 ? -39.663 -3.567 62.484 1.00 86.75 181 LEU A O 1
ATOM 1373 N N . ALA A 1 182 ? -38.950 -1.934 61.114 1.00 88.50 182 ALA A N 1
ATOM 1374 C CA . ALA A 1 182 ? -38.628 -0.986 62.174 1.00 88.50 182 ALA A CA 1
ATOM 1375 C C . ALA A 1 182 ? -39.890 -0.512 62.913 1.00 88.50 182 ALA A C 1
ATOM 1377 O O . ALA A 1 182 ? -39.898 -0.500 64.145 1.00 88.50 182 ALA A O 1
ATOM 1378 N N . ALA A 1 183 ? -40.981 -0.219 62.195 1.00 87.00 183 ALA A N 1
ATOM 1379 C CA . ALA A 1 183 ? -42.236 0.263 62.780 1.00 87.00 183 ALA A CA 1
ATOM 1380 C C . ALA A 1 183 ? -42.834 -0.649 63.888 1.00 87.00 183 ALA A C 1
ATOM 1382 O O . ALA A 1 183 ? -43.100 -0.164 64.994 1.00 87.00 183 ALA A O 1
ATOM 1383 N N . PRO A 1 184 ? -43.030 -1.968 63.682 1.00 84.31 184 PRO A N 1
ATOM 1384 C CA . PRO A 1 184 ? -43.508 -2.865 64.733 1.00 84.31 184 PRO A CA 1
ATOM 1385 C C . PRO A 1 184 ? -42.464 -3.100 65.833 1.00 84.31 184 PRO A C 1
ATOM 1387 O O . PRO A 1 184 ? -42.842 -3.326 66.985 1.00 84.31 184 PRO A O 1
ATOM 1390 N N . THR A 1 185 ? -41.167 -3.015 65.522 1.00 86.25 185 THR A N 1
ATOM 1391 C CA . THR A 1 185 ? -40.096 -3.116 66.528 1.00 86.25 185 THR A CA 1
ATOM 1392 C C . THR A 1 185 ? -40.135 -1.924 67.487 1.00 86.25 185 THR A C 1
ATOM 1394 O O . THR A 1 185 ? -40.096 -2.112 68.703 1.00 86.25 185 THR A O 1
ATOM 1397 N N . GLU A 1 186 ? -40.301 -0.706 66.967 1.00 84.94 186 GLU A N 1
ATOM 1398 C CA . GLU A 1 186 ? -40.456 0.513 67.767 1.00 84.94 186 GLU A CA 1
ATOM 1399 C C . GLU A 1 186 ? -41.732 0.461 68.616 1.00 84.94 186 GLU A C 1
ATOM 1401 O O . GLU A 1 186 ? -41.698 0.707 69.827 1.00 84.94 186 GLU A O 1
ATOM 1406 N N . ALA A 1 187 ? -42.850 0.033 68.019 1.00 84.81 187 ALA A N 1
ATOM 1407 C CA . ALA A 1 187 ? -44.098 -0.169 68.745 1.00 84.81 187 ALA A CA 1
ATOM 1408 C C . ALA A 1 187 ? -43.930 -1.175 69.898 1.00 84.81 187 ALA A C 1
ATOM 1410 O O . ALA A 1 187 ? -44.353 -0.891 71.021 1.00 84.81 187 ALA A O 1
ATOM 1411 N N . THR A 1 188 ? -43.258 -2.304 69.655 1.00 85.62 188 THR A N 1
ATOM 1412 C CA . THR A 1 188 ? -42.981 -3.339 70.666 1.00 85.62 188 THR A CA 1
ATOM 1413 C C . THR A 1 188 ? -42.067 -2.814 71.773 1.00 85.62 188 THR A C 1
ATOM 1415 O O . THR A 1 188 ? -42.371 -2.991 72.953 1.00 85.62 188 THR A O 1
ATOM 1418 N N . SER A 1 189 ? -40.995 -2.098 71.423 1.00 88.12 189 SER A N 1
ATOM 1419 C CA . SER A 1 189 ? -40.108 -1.447 72.395 1.00 88.12 189 SER A CA 1
ATOM 1420 C C . SER A 1 189 ? -40.882 -0.471 73.288 1.00 88.12 189 SER A C 1
ATOM 1422 O O . SER A 1 189 ? -40.721 -0.478 74.508 1.00 88.12 189 SER A O 1
ATOM 1424 N N . SER A 1 190 ? -41.799 0.314 72.710 1.00 84.50 190 SER A N 1
ATOM 1425 C CA . SER A 1 190 ? -42.649 1.238 73.473 1.00 84.50 190 SER A CA 1
ATOM 1426 C C . SER A 1 190 ? -43.623 0.519 74.420 1.00 84.50 190 SER A C 1
ATOM 1428 O O . SER A 1 190 ? -43.927 1.028 75.501 1.00 84.50 190 SER A O 1
ATOM 1430 N N . GLN A 1 191 ? -44.116 -0.667 74.040 1.00 86.62 191 GLN A N 1
ATOM 1431 C CA . GLN A 1 191 ? -44.988 -1.488 74.886 1.00 86.62 191 GLN A CA 1
ATOM 1432 C C . GLN A 1 191 ? -44.217 -2.114 76.051 1.00 86.62 191 GLN A C 1
ATOM 1434 O O . GLN A 1 191 ? -44.709 -2.113 77.181 1.00 86.62 191 GLN A O 1
ATOM 1439 N N . LEU A 1 192 ? -42.994 -2.592 75.807 1.00 87.94 192 LEU A N 1
ATOM 1440 C CA . LEU A 1 192 ? -42.101 -3.075 76.862 1.00 87.94 192 LEU A CA 1
ATOM 1441 C C . LEU A 1 192 ? -41.763 -1.954 77.851 1.00 87.94 192 LEU A C 1
ATOM 1443 O O . LEU A 1 192 ? -41.858 -2.164 79.059 1.00 87.94 192 LEU A O 1
ATOM 1447 N N . GLN A 1 193 ? -41.476 -0.746 77.355 1.00 87.31 193 GLN A N 1
ATOM 1448 C CA . GLN A 1 193 ? -41.231 0.430 78.194 1.00 87.31 193 GLN A CA 1
ATOM 1449 C C . GLN A 1 193 ? -42.442 0.771 79.075 1.00 87.31 193 GLN A C 1
ATOM 1451 O O . GLN A 1 193 ? -42.290 0.985 80.277 1.00 87.31 193 GLN A O 1
ATOM 1456 N N . ARG A 1 194 ? -43.657 0.773 78.505 1.00 87.00 194 ARG A N 1
ATOM 1457 C CA . ARG A 1 194 ? -44.894 0.980 79.277 1.00 87.00 194 ARG A CA 1
ATOM 1458 C C . ARG A 1 194 ? -45.108 -0.107 80.329 1.00 87.00 194 ARG A C 1
ATOM 1460 O O . ARG A 1 194 ? -45.500 0.206 81.444 1.00 87.00 194 ARG A O 1
ATOM 1467 N N . THR A 1 195 ? -44.810 -1.364 80.005 1.00 88.06 195 THR A N 1
ATOM 1468 C CA . THR A 1 195 ? -44.943 -2.490 80.944 1.00 88.06 195 THR A CA 1
ATOM 1469 C C . THR A 1 195 ? -43.960 -2.372 82.109 1.00 88.06 195 THR A C 1
ATOM 1471 O O . THR A 1 195 ? -44.351 -2.560 83.260 1.00 88.06 195 THR A O 1
ATOM 1474 N N . ALA A 1 196 ? -42.704 -2.014 81.829 1.00 86.00 196 ALA A N 1
ATOM 1475 C CA . ALA A 1 196 ? -41.695 -1.762 82.853 1.00 86.00 196 ALA A CA 1
ATOM 1476 C C . ALA A 1 196 ? -42.096 -0.586 83.760 1.00 86.00 196 ALA A C 1
ATOM 1478 O O . ALA A 1 196 ? -42.069 -0.724 84.979 1.00 86.00 196 ALA A O 1
ATOM 1479 N N . SER A 1 197 ? -42.570 0.520 83.178 1.00 85.00 197 SER A N 1
ATOM 1480 C CA . SER A 1 197 ? -43.074 1.678 83.928 1.00 85.00 197 SER A CA 1
ATOM 1481 C C . SER A 1 197 ? -44.279 1.326 84.807 1.00 85.00 197 SER A C 1
ATOM 1483 O O . SER A 1 197 ? -44.294 1.680 85.983 1.00 85.00 197 SER A O 1
ATOM 1485 N N . SER A 1 198 ? -45.256 0.565 84.304 1.00 85.50 198 SER A N 1
ATOM 1486 C CA . SER A 1 198 ? -46.367 0.090 85.139 1.00 85.50 198 SER A CA 1
ATOM 1487 C C . SER A 1 198 ? -45.905 -0.867 86.243 1.00 85.50 198 SER A C 1
ATOM 1489 O O . SER A 1 198 ? -46.481 -0.860 87.329 1.00 85.50 198 SER A O 1
ATOM 1491 N N . MET A 1 199 ? -44.866 -1.679 86.013 1.00 86.12 199 MET A N 1
ATOM 1492 C CA . MET A 1 199 ? -44.248 -2.487 87.072 1.00 86.12 199 MET A CA 1
ATOM 1493 C C . MET A 1 199 ? -43.578 -1.622 88.145 1.00 86.12 199 MET A C 1
ATOM 1495 O O . MET A 1 199 ? -43.767 -1.903 89.329 1.00 86.12 199 MET A O 1
ATOM 1499 N N . GLU A 1 200 ? -42.847 -0.576 87.761 1.00 85.69 200 GLU A N 1
ATOM 1500 C CA . GLU A 1 200 ? -42.253 0.391 88.694 1.00 85.69 200 GLU A CA 1
ATOM 1501 C C . GLU A 1 200 ? -43.330 1.126 89.500 1.00 85.69 200 GLU A C 1
ATOM 1503 O O . GLU A 1 200 ? -43.235 1.202 90.724 1.00 85.69 200 GLU A O 1
ATOM 1508 N N . GLU A 1 201 ? -44.399 1.597 88.853 1.00 83.81 201 GLU A N 1
ATOM 1509 C CA . GLU A 1 201 ? -45.526 2.244 89.532 1.00 83.81 201 GLU A CA 1
ATOM 1510 C C . GLU A 1 201 ? -46.239 1.293 90.500 1.00 83.81 201 GLU A C 1
ATOM 1512 O O . GLU A 1 201 ? -46.524 1.675 91.638 1.00 83.81 201 GLU A O 1
ATOM 1517 N N . MET A 1 202 ? -46.480 0.039 90.101 1.00 85.50 202 MET A N 1
ATOM 1518 C CA . MET A 1 202 ? -47.053 -0.980 90.987 1.00 85.50 202 MET A CA 1
ATOM 1519 C C . MET A 1 202 ? -46.149 -1.268 92.189 1.00 85.50 202 MET A C 1
ATOM 1521 O O . MET A 1 202 ? -46.647 -1.421 93.305 1.00 85.50 202 MET A O 1
ATOM 1525 N N . GLN A 1 203 ? -44.830 -1.350 91.991 1.00 84.06 203 GLN A N 1
ATOM 1526 C CA . GLN A 1 203 ? -43.871 -1.525 93.085 1.00 84.06 203 GLN A CA 1
ATOM 1527 C C . GLN A 1 203 ? -43.852 -0.305 94.015 1.00 84.06 203 GLN A C 1
ATOM 1529 O O . GLN A 1 203 ? -43.930 -0.472 95.232 1.00 84.06 203 GLN A O 1
ATOM 1534 N N . ALA A 1 204 ? -43.828 0.912 93.466 1.00 84.12 204 ALA A N 1
ATOM 1535 C CA . ALA A 1 204 ? -43.856 2.156 94.231 1.00 84.12 204 ALA A CA 1
ATOM 1536 C C . ALA A 1 204 ? -45.161 2.323 95.027 1.00 84.12 204 ALA A C 1
ATOM 1538 O O . ALA A 1 204 ? -45.130 2.759 96.178 1.00 84.12 204 ALA A O 1
ATOM 1539 N N . CYS A 1 205 ? -46.306 1.945 94.449 1.00 82.00 205 CYS A N 1
ATOM 1540 C CA . CYS A 1 205 ? -47.597 1.918 95.134 1.00 82.00 205 CYS A CA 1
ATOM 1541 C C . CYS A 1 205 ? -47.573 0.937 96.314 1.00 82.00 205 CYS A C 1
ATOM 1543 O O . CYS A 1 205 ? -47.883 1.331 97.438 1.00 82.00 205 CYS A O 1
ATOM 1545 N N . ARG A 1 206 ? -47.082 -0.291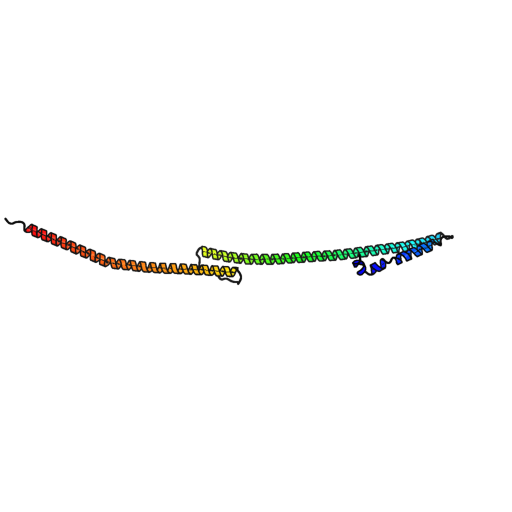 96.096 1.00 80.62 206 ARG A N 1
ATOM 1546 C CA . ARG A 1 206 ? -46.917 -1.290 97.165 1.00 80.62 206 ARG A CA 1
ATOM 1547 C C . ARG A 1 206 ? -45.977 -0.812 98.272 1.00 80.62 206 ARG A C 1
ATOM 1549 O O . ARG A 1 206 ? -46.210 -1.089 99.443 1.00 80.62 206 ARG A O 1
ATOM 1556 N N . MET A 1 207 ? -44.915 -0.093 97.913 1.00 76.88 207 MET A N 1
ATOM 1557 C CA . MET A 1 207 ? -43.962 0.458 98.874 1.00 76.88 207 MET A CA 1
ATOM 1558 C C . MET A 1 207 ? -44.579 1.596 99.697 1.00 76.88 207 MET A C 1
ATOM 1560 O O . MET A 1 207 ? -44.369 1.645 100.907 1.00 76.88 207 MET A O 1
ATOM 1564 N N . LYS A 1 208 ? -45.398 2.461 99.079 1.00 73.75 208 LYS A N 1
ATOM 1565 C CA . LYS A 1 208 ? -46.199 3.470 99.794 1.00 73.75 208 LYS A CA 1
ATOM 1566 C C . LYS A 1 208 ? -47.200 2.826 100.755 1.00 73.75 208 LYS A C 1
ATOM 1568 O O . LYS A 1 208 ? -47.329 3.289 101.883 1.00 73.75 208 LYS A O 1
ATOM 1573 N N . GLU A 1 209 ? -47.865 1.752 100.337 1.00 73.19 209 GLU A N 1
ATOM 1574 C CA . GLU A 1 209 ? -48.817 1.021 101.179 1.00 73.19 209 GLU A CA 1
ATOM 1575 C C . GLU A 1 209 ? -48.118 0.337 102.365 1.00 73.19 209 GLU A C 1
ATOM 1577 O O . GLU A 1 209 ? -48.543 0.499 103.507 1.00 73.19 209 GLU A O 1
ATOM 1582 N N . CYS A 1 210 ? -46.972 -0.313 102.141 1.00 67.00 210 CYS A N 1
ATOM 1583 C CA . CYS A 1 210 ? -46.173 -0.922 103.208 1.00 67.00 210 CYS A CA 1
ATOM 1584 C C . CYS A 1 210 ? -45.611 0.126 104.191 1.00 67.00 210 CYS A C 1
ATOM 1586 O O . CYS A 1 210 ? -45.606 -0.094 105.400 1.00 67.00 210 CYS A O 1
ATOM 1588 N N . ALA A 1 211 ? -45.211 1.304 103.700 1.00 66.50 211 ALA A N 1
ATOM 1589 C CA . ALA A 1 211 ? -44.793 2.420 104.551 1.00 66.50 211 ALA A CA 1
ATOM 1590 C C . ALA A 1 211 ? -45.944 2.987 105.403 1.00 66.50 211 ALA A C 1
ATOM 1592 O O . ALA A 1 211 ? -45.704 3.464 106.509 1.00 66.50 211 ALA A O 1
ATOM 1593 N N . SER A 1 212 ? -47.191 2.902 104.926 1.00 63.12 212 SER A N 1
ATOM 1594 C CA . SER A 1 212 ? -48.376 3.288 105.706 1.00 63.12 212 SER A CA 1
ATOM 1595 C C . SER A 1 212 ? -48.792 2.251 106.762 1.00 63.12 212 SER A C 1
ATOM 1597 O O . SER A 1 212 ? -49.579 2.574 107.647 1.00 63.12 212 SER A O 1
ATOM 1599 N N . LEU A 1 213 ? -48.242 1.031 106.692 1.00 61.50 213 LEU A N 1
ATOM 1600 C CA . LEU A 1 213 ? -48.558 -0.110 107.565 1.00 61.50 213 LEU A CA 1
ATOM 1601 C C . LEU A 1 213 ? -47.440 -0.442 108.586 1.00 61.50 213 LEU A C 1
ATOM 1603 O O . LEU A 1 213 ? -47.498 -1.480 109.244 1.00 61.50 213 LEU A O 1
ATOM 1607 N N . GLY A 1 214 ? -46.439 0.432 108.760 1.00 52.22 214 GLY A N 1
ATOM 1608 C CA . GLY A 1 214 ? -45.447 0.352 109.850 1.00 52.22 214 GLY A CA 1
ATOM 1609 C C . GLY A 1 214 ? -46.032 0.736 111.224 1.00 52.22 214 GLY A C 1
ATOM 1610 O O . GLY A 1 214 ? -47.005 1.481 111.282 1.00 52.22 214 GLY A O 1
ATOM 1611 N N . PRO A 1 215 ? -45.476 0.220 112.336 1.00 51.47 215 PRO A N 1
ATOM 1612 C CA . PRO A 1 215 ? -46.233 -0.441 113.396 1.00 51.47 215 PRO A CA 1
ATOM 1613 C C . PRO A 1 215 ? -47.032 0.530 114.276 1.00 51.47 215 PRO A C 1
ATOM 1615 O O . PRO A 1 215 ? -46.482 1.448 114.882 1.00 51.47 215 PRO A O 1
ATOM 1618 N N . GLY A 1 216 ? -48.336 0.267 114.384 1.00 55.00 216 GLY A N 1
ATOM 1619 C CA . GLY A 1 216 ? -49.109 0.616 115.577 1.00 55.00 216 GLY A CA 1
ATOM 1620 C C . GLY A 1 216 ? -48.618 -0.203 116.783 1.00 55.00 216 GLY A C 1
ATOM 1621 O O . GLY A 1 216 ? -48.031 -1.263 116.572 1.00 55.00 216 GLY A O 1
ATOM 1622 N N . PRO A 1 217 ? -48.839 0.318 118.001 1.00 52.94 217 PRO A N 1
ATOM 1623 C CA . PRO A 1 217 ? -47.961 0.262 119.181 1.00 52.94 217 PRO A CA 1
ATOM 1624 C C . PRO A 1 217 ? -47.498 -1.121 119.648 1.00 52.94 217 PRO A C 1
ATOM 1626 O O . PRO A 1 217 ? -48.280 -2.090 119.534 1.00 52.94 217 PRO A O 1
#

pLDDT: mean 78.58, std 16.14, range [40.62, 97.38]

Radius of gyration: 64.73 Å; chains: 1; bounding box: 112×27×201 Å